Protein AF-B0E4Q6-F1 (afdb_monomer_lite)

InterPro domains:
  IPR009057 Homedomain-like superfamily [SSF46689] (66-176)
  IPR036388 Winged helix-like DNA-binding domain superfamily [G3DSA:1.10.10.10] (68-116)

Foldseek 3Di:
DDDDPDDPDDPDDDDPDDDPDDWDADPVRDTDPPDDDDPVPDDPPDPDPQDFDADPVRDTDRPPPPPDDDDLVLLVVLVVCVVVVHDLVVNCVVSVDDSVVSVVQVVCCVVPVDSDDDDDPPDDDQLDDPVLLVVLVVVCVVPVPDDLVNSQVVCCVPPVRRDDSVSNVVSCVVVVDDDDDDDPDDDD

Sequence (188 aa):
MYTLPGGHGSCGERMNTPQKGCILHDEAGRGRELWKCDERLWNDEVYTCPMYVYNNKGKPRRASNNYRYIPPEQKQLIVTMHIRGTSTTNIEQSTGISTRTIRRILKLWNDTGRVMRQPLEPGRPRVLNSLEVEYLESLIEQRPDIYVTELQNALFVTYGAEVDASTITQTLYRRGFTRKKVQDIPIQ

Radius of gyration: 27.83 Å; chains: 1; bounding box: 63×51×81 Å

Organism: Laccaria bicolor (strain S238N-H82 / ATCC MYA-4686) (NCBI:txid486041)

pLDDT: mean 72.04, std 25.62, range [21.66, 97.12]

Structure (mmCIF, N/CA/C/O backbone):
data_AF-B0E4Q6-F1
#
_entry.id   AF-B0E4Q6-F1
#
loop_
_atom_site.group_PDB
_atom_site.id
_atom_site.type_symbol
_atom_site.label_atom_id
_atom_site.label_alt_id
_atom_site.label_comp_id
_atom_site.label_asym_id
_atom_site.label_entity_id
_atom_site.label_seq_id
_atom_site.pdbx_PDB_ins_code
_atom_site.Cartn_x
_atom_site.Cartn_y
_atom_site.Cartn_z
_atom_site.occupancy
_atom_site.B_iso_or_equiv
_a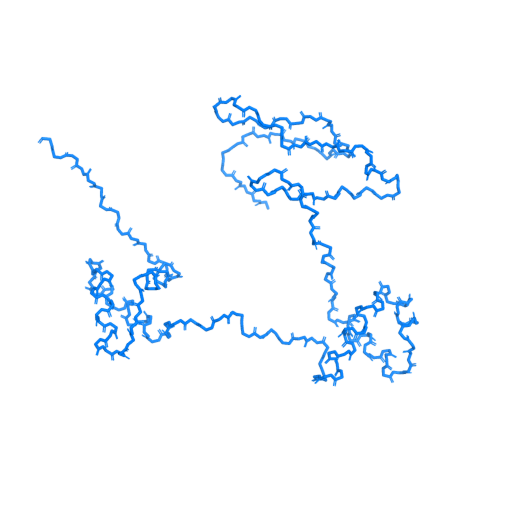tom_site.auth_seq_id
_atom_site.auth_comp_id
_atom_site.auth_asym_id
_atom_site.auth_atom_id
_atom_site.pdbx_PDB_model_num
ATOM 1 N N . MET A 1 1 ? 2.231 27.501 -0.941 1.00 27.69 1 MET A N 1
ATOM 2 C CA . MET A 1 1 ? 2.755 28.004 0.345 1.00 27.69 1 MET A CA 1
ATOM 3 C C . MET A 1 1 ? 2.203 27.101 1.428 1.00 27.69 1 MET A C 1
ATOM 5 O O . MET A 1 1 ? 0.990 27.034 1.550 1.00 27.69 1 MET A O 1
ATOM 9 N N . TYR A 1 2 ? 3.051 26.351 2.126 1.00 21.66 2 TYR A N 1
ATOM 10 C CA . 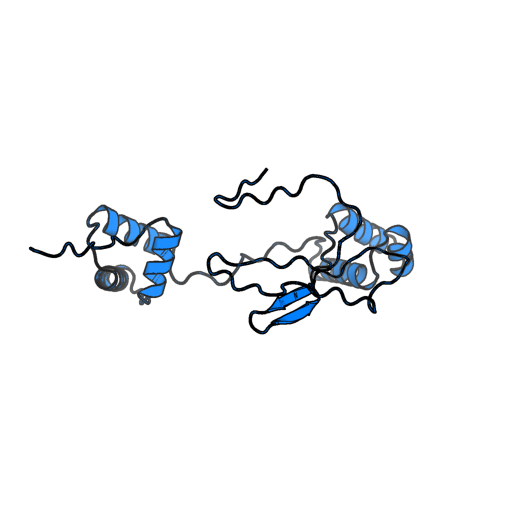TYR A 1 2 ? 2.632 25.602 3.310 1.00 21.66 2 TYR A CA 1
ATOM 11 C C . TYR A 1 2 ? 3.215 26.315 4.525 1.00 21.66 2 TYR A C 1
ATOM 13 O O . TYR A 1 2 ? 4.432 26.454 4.626 1.00 21.66 2 TYR A O 1
ATOM 21 N N . THR A 1 3 ? 2.340 26.804 5.396 1.00 26.75 3 THR A N 1
ATOM 22 C CA . THR A 1 3 ? 2.691 27.470 6.651 1.00 26.75 3 THR A CA 1
ATOM 23 C C . THR A 1 3 ? 2.637 26.419 7.756 1.00 26.75 3 THR A C 1
ATOM 25 O O . THR A 1 3 ? 1.579 25.840 7.997 1.00 26.75 3 THR A O 1
ATOM 28 N N . LEU A 1 4 ? 3.770 26.131 8.395 1.00 30.27 4 LEU A N 1
ATOM 29 C CA . LEU A 1 4 ? 3.810 25.339 9.626 1.00 30.27 4 LEU A CA 1
ATOM 30 C C . LEU A 1 4 ? 3.579 26.273 10.829 1.00 30.27 4 LEU A C 1
ATOM 32 O O . LEU A 1 4 ? 4.060 27.409 10.799 1.00 30.27 4 LEU A O 1
ATOM 36 N N . PRO A 1 5 ? 2.852 25.840 11.873 1.00 25.83 5 PRO A N 1
ATOM 37 C CA . PRO A 1 5 ? 2.613 26.659 13.052 1.00 25.83 5 PRO A CA 1
ATOM 38 C C . PRO A 1 5 ? 3.842 26.652 13.971 1.00 25.83 5 PRO A C 1
ATOM 40 O O . PRO A 1 5 ? 4.368 25.590 14.291 1.00 25.83 5 PRO A O 1
ATOM 43 N N . GLY A 1 6 ? 4.250 27.838 14.431 1.00 33.00 6 GLY A N 1
ATOM 44 C CA . GLY A 1 6 ? 5.151 28.007 15.576 1.00 33.00 6 GLY A CA 1
ATOM 45 C C . GLY A 1 6 ? 6.641 27.862 15.265 1.00 33.00 6 GLY A C 1
ATOM 46 O O . GLY A 1 6 ? 7.230 26.809 15.472 1.00 33.00 6 GLY A O 1
ATOM 47 N N . GLY A 1 7 ? 7.264 28.954 14.817 1.00 30.95 7 GLY A N 1
ATOM 48 C CA . GLY A 1 7 ? 8.719 29.068 14.715 1.00 30.95 7 GLY A CA 1
ATOM 49 C C . GLY A 1 7 ? 9.125 30.200 13.779 1.00 30.95 7 GLY A C 1
ATOM 50 O O . GLY A 1 7 ? 9.232 30.002 12.572 1.00 30.95 7 GLY A O 1
ATOM 51 N N . HIS A 1 8 ? 9.343 31.398 14.323 1.00 29.41 8 HIS A N 1
ATOM 52 C CA . HIS A 1 8 ? 9.934 32.507 13.576 1.00 29.41 8 HIS A CA 1
ATOM 53 C C . HIS A 1 8 ? 11.416 32.211 13.317 1.00 29.41 8 HIS A C 1
ATOM 55 O O . HIS A 1 8 ? 12.281 32.538 14.120 1.00 29.41 8 HIS A O 1
ATOM 61 N N . GLY A 1 9 ? 11.702 31.578 12.182 1.00 31.77 9 GLY A N 1
ATOM 62 C CA . GLY A 1 9 ? 13.021 31.562 11.563 1.00 31.77 9 GLY A CA 1
ATOM 63 C C . GLY A 1 9 ? 12.939 32.289 10.229 1.00 31.77 9 GLY A C 1
ATOM 64 O O . GLY A 1 9 ? 12.561 31.700 9.219 1.00 31.77 9 GLY A O 1
ATOM 65 N N . SER A 1 10 ? 13.247 33.583 10.215 1.00 32.59 10 SER A N 1
ATOM 66 C CA . SER A 1 10 ? 13.353 34.368 8.986 1.00 32.59 10 SER A CA 1
ATOM 67 C C . SER A 1 10 ? 14.628 33.978 8.231 1.00 32.59 10 SER A C 1
ATOM 69 O O . SER A 1 10 ? 15.683 34.565 8.450 1.00 32.59 10 SER A O 1
ATOM 71 N N . CYS A 1 11 ? 14.554 32.995 7.333 1.00 29.31 11 CYS A N 1
ATOM 72 C CA . CYS A 1 11 ? 15.547 32.864 6.263 1.00 29.31 11 CYS A CA 1
ATOM 73 C C . CYS A 1 11 ? 15.084 33.719 5.085 1.00 29.31 11 CYS A C 1
ATOM 75 O O . CYS A 1 11 ? 14.368 33.261 4.193 1.00 29.31 11 CYS A O 1
ATOM 77 N N . GLY A 1 12 ? 15.448 34.998 5.148 1.00 26.92 12 GLY A N 1
ATOM 78 C CA . GLY A 1 12 ? 15.409 35.888 4.003 1.00 26.92 12 GLY A CA 1
ATOM 79 C C . GLY A 1 12 ? 16.421 35.435 2.953 1.00 26.92 12 GLY A C 1
ATOM 80 O O . GLY A 1 12 ? 17.592 35.232 3.250 1.00 26.92 12 GLY A O 1
ATOM 81 N N . GLU A 1 13 ? 15.916 35.328 1.729 1.00 30.16 13 GLU A N 1
ATOM 82 C CA . GLU A 1 13 ? 16.641 35.397 0.463 1.00 30.16 13 GLU A CA 1
ATOM 83 C C . GLU A 1 13 ? 17.518 34.215 0.017 1.00 30.16 13 GLU A C 1
ATOM 85 O O . GLU A 1 13 ? 18.041 33.386 0.754 1.00 30.16 13 GLU A O 1
ATOM 90 N N . ARG A 1 14 ? 17.576 34.125 -1.310 1.00 37.00 14 ARG A N 1
ATOM 91 C CA . ARG A 1 14 ? 18.117 33.066 -2.155 1.00 37.00 14 ARG A CA 1
ATOM 92 C C . ARG A 1 14 ? 19.642 32.965 -1.959 1.00 37.00 14 ARG A C 1
ATOM 94 O O . ARG A 1 14 ? 20.395 33.608 -2.679 1.00 37.00 14 ARG A O 1
ATOM 101 N N . MET A 1 15 ? 20.107 32.181 -0.986 1.00 34.53 15 MET A N 1
ATOM 102 C CA . MET A 1 15 ? 21.541 31.992 -0.721 1.00 34.53 15 MET A CA 1
ATOM 103 C C . MET A 1 15 ? 22.131 30.872 -1.597 1.00 34.53 15 MET A C 1
ATOM 105 O O . MET A 1 15 ? 21.779 29.705 -1.446 1.00 34.53 15 MET A O 1
ATOM 109 N N . ASN A 1 16 ? 23.042 31.225 -2.513 1.00 38.44 16 ASN A N 1
ATOM 110 C CA . ASN A 1 16 ? 23.751 30.298 -3.415 1.00 38.44 16 ASN A CA 1
ATOM 111 C C . ASN A 1 16 ? 25.019 29.668 -2.796 1.00 38.44 16 ASN A C 1
ATOM 113 O O . ASN A 1 16 ? 25.790 29.012 -3.492 1.00 38.44 16 ASN A O 1
ATOM 117 N N . THR A 1 17 ? 25.246 29.838 -1.494 1.00 37.03 17 THR A N 1
ATOM 118 C CA . THR A 1 17 ? 26.368 29.239 -0.760 1.00 37.03 17 THR A CA 1
ATOM 119 C C . THR A 1 17 ? 25.916 28.842 0.652 1.00 37.03 17 THR A C 1
ATOM 121 O O . THR A 1 17 ? 25.371 29.680 1.371 1.00 37.03 17 THR A O 1
ATOM 124 N N . PRO A 1 18 ? 26.113 27.586 1.097 1.00 35.72 18 PRO A N 1
ATOM 125 C CA . PRO A 1 18 ? 25.831 27.207 2.478 1.00 35.72 18 PRO A CA 1
ATOM 126 C C . PRO A 1 18 ? 26.941 27.745 3.390 1.00 35.72 18 PRO A C 1
ATOM 128 O O . PRO A 1 18 ? 28.102 27.362 3.238 1.00 35.72 18 PRO A O 1
ATOM 131 N N . GLN A 1 19 ? 26.611 28.609 4.353 1.00 37.38 19 GLN A N 1
ATOM 132 C CA . GLN A 1 19 ? 27.552 28.940 5.426 1.00 37.38 19 GLN A CA 1
ATOM 133 C C . GLN A 1 19 ? 27.650 27.773 6.420 1.00 37.38 19 GLN A C 1
ATOM 135 O O . GLN A 1 19 ? 26.652 27.147 6.780 1.00 37.38 19 GLN A O 1
ATOM 140 N N . LYS A 1 20 ? 28.880 27.458 6.838 1.00 36.38 20 LYS A N 1
ATOM 141 C CA . LYS A 1 20 ? 29.195 26.420 7.829 1.00 36.38 20 LYS A CA 1
ATOM 142 C C . LYS A 1 20 ? 28.473 26.710 9.157 1.00 36.38 20 LYS A C 1
ATOM 144 O O . LYS A 1 20 ? 28.553 27.824 9.657 1.00 36.38 20 LYS A O 1
ATOM 149 N N . GLY A 1 21 ? 27.867 25.685 9.766 1.00 43.00 21 GLY A N 1
ATOM 150 C CA . GLY A 1 21 ? 27.604 25.670 11.213 1.00 43.00 21 GLY A CA 1
ATOM 151 C C . GLY A 1 21 ? 26.255 26.205 11.710 1.00 43.00 21 GLY A C 1
ATOM 152 O O . GLY A 1 21 ? 26.218 26.860 12.747 1.00 43.00 21 GLY A O 1
ATOM 153 N N . CYS A 1 22 ? 25.133 25.903 11.051 1.00 35.97 22 CYS A N 1
ATOM 154 C CA . CYS A 1 22 ? 23.819 26.151 11.656 1.00 35.97 22 CYS A CA 1
ATOM 155 C C . CYS A 1 22 ? 23.521 25.110 12.755 1.00 35.97 22 CYS A C 1
ATOM 157 O O . CYS A 1 22 ? 23.292 23.933 12.466 1.00 35.97 22 CYS A O 1
ATOM 159 N N . ILE A 1 23 ? 23.502 25.550 14.015 1.00 42.47 23 ILE A N 1
ATOM 160 C CA . ILE A 1 23 ? 23.039 24.765 15.165 1.00 42.47 23 ILE A CA 1
ATOM 161 C C . ILE A 1 23 ? 21.558 25.099 15.386 1.00 42.47 23 ILE A C 1
ATOM 163 O O . ILE A 1 23 ? 21.211 26.253 15.625 1.00 42.47 23 ILE A O 1
ATOM 167 N N . LEU A 1 24 ? 20.672 24.102 15.302 1.00 36.72 24 LEU A N 1
ATOM 168 C CA . LEU A 1 24 ? 19.285 24.245 15.759 1.00 36.72 24 LEU A CA 1
ATOM 169 C C . LEU A 1 24 ? 19.235 23.905 17.254 1.00 36.72 24 LEU A C 1
ATOM 171 O O . LEU A 1 24 ? 19.640 22.813 17.665 1.00 36.72 24 LEU A O 1
ATOM 175 N N . HIS A 1 25 ? 18.753 24.850 18.056 1.00 35.97 25 HIS A N 1
ATOM 176 C CA . HIS A 1 25 ? 18.514 24.670 19.487 1.00 35.97 25 HIS A CA 1
ATOM 177 C C . HIS A 1 25 ? 17.072 24.193 19.716 1.00 35.97 25 HIS A C 1
ATOM 179 O O . HIS A 1 25 ? 16.156 24.670 19.047 1.00 35.97 25 HIS A O 1
ATOM 185 N N . ASP A 1 26 ? 16.866 23.247 20.639 1.00 39.81 26 ASP A N 1
ATOM 186 C CA . ASP A 1 26 ? 15.528 22.953 21.171 1.00 39.81 26 ASP A CA 1
ATOM 187 C C . ASP A 1 26 ? 15.100 24.032 22.194 1.00 39.81 26 ASP A C 1
ATOM 189 O O . ASP A 1 26 ? 15.924 24.831 22.643 1.00 39.81 26 ASP A O 1
ATOM 193 N N . GLU A 1 27 ? 13.820 24.058 22.591 1.00 37.47 27 GLU A N 1
ATOM 194 C CA . GLU A 1 27 ? 13.288 25.000 23.603 1.00 37.47 27 GLU A CA 1
ATOM 195 C C . GLU A 1 27 ? 13.981 24.878 24.978 1.00 37.47 27 GLU A C 1
ATOM 197 O O . GLU A 1 27 ? 13.870 25.768 25.815 1.00 37.47 27 GLU A O 1
ATOM 202 N N . ALA A 1 28 ? 14.741 23.799 25.203 1.00 44.34 28 ALA A N 1
ATOM 203 C CA . ALA A 1 28 ? 15.532 23.554 26.407 1.00 44.34 28 ALA A CA 1
ATOM 204 C C . ALA A 1 28 ? 17.011 23.982 26.267 1.00 44.34 28 ALA A C 1
ATOM 206 O O . ALA A 1 28 ? 17.826 23.665 27.135 1.00 44.34 28 ALA A O 1
ATOM 207 N N . GLY A 1 29 ? 17.386 24.667 25.180 1.00 38.44 29 GLY A N 1
ATOM 208 C CA . GLY A 1 29 ? 18.741 25.178 24.951 1.00 38.44 29 GLY A CA 1
ATOM 209 C C . GLY A 1 29 ? 19.789 24.113 24.608 1.00 38.44 29 GLY A C 1
ATOM 210 O O . GLY A 1 29 ? 20.973 24.433 24.479 1.00 38.44 29 GLY A O 1
ATOM 211 N N . ARG A 1 30 ? 19.398 22.850 24.407 1.00 42.91 30 ARG A N 1
ATO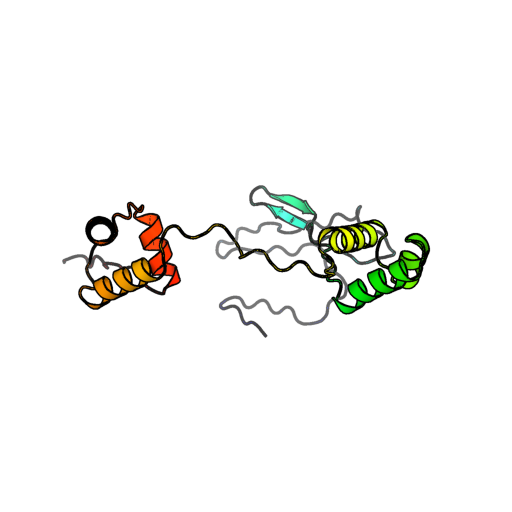M 212 C CA . ARG A 1 30 ? 20.312 21.764 24.031 1.00 42.91 30 ARG A CA 1
ATOM 213 C C . ARG A 1 30 ? 20.542 21.805 22.524 1.00 42.91 30 ARG A C 1
ATOM 215 O O . ARG A 1 30 ? 19.779 21.246 21.737 1.00 42.91 30 ARG A O 1
ATOM 222 N N . GLY A 1 31 ? 21.614 22.480 22.115 1.00 37.94 31 GLY A N 1
ATOM 223 C CA . GLY A 1 31 ? 22.067 22.480 20.726 1.00 37.94 31 GLY A CA 1
ATOM 224 C C . GLY A 1 31 ? 22.501 21.077 20.294 1.00 37.94 31 GLY A C 1
ATOM 225 O O . GLY A 1 31 ? 23.312 20.436 20.962 1.00 37.94 31 GLY A O 1
ATOM 226 N N . ARG A 1 32 ? 21.979 20.590 19.165 1.00 40.81 32 ARG A N 1
ATOM 227 C CA . ARG A 1 32 ? 22.560 19.444 18.452 1.00 40.81 32 ARG A CA 1
ATOM 228 C C . ARG A 1 32 ? 23.069 19.920 17.099 1.00 40.81 32 ARG A C 1
ATOM 230 O O . ARG A 1 32 ? 22.308 20.498 16.326 1.00 40.81 32 ARG A O 1
ATOM 237 N N . GLU A 1 33 ? 24.340 19.644 16.801 1.00 38.31 33 GLU A N 1
ATOM 238 C CA . GLU A 1 33 ? 24.861 19.731 15.433 1.00 38.31 33 GLU A CA 1
ATOM 239 C C . GLU A 1 33 ? 24.055 18.765 14.556 1.00 38.31 33 GLU A C 1
ATOM 241 O O . GLU A 1 33 ? 24.222 17.548 14.630 1.00 38.31 33 GLU A O 1
ATOM 246 N N . LEU A 1 34 ? 23.141 19.299 13.747 1.00 38.56 34 LEU A N 1
ATOM 247 C CA . LEU A 1 34 ? 22.346 18.499 12.814 1.00 38.56 34 LEU A CA 1
ATOM 248 C C . LEU A 1 34 ? 23.053 18.299 11.466 1.00 38.56 34 LEU A C 1
ATOM 250 O O . LEU A 1 34 ? 22.611 17.463 10.683 1.00 38.56 34 LEU A O 1
ATOM 254 N N . TRP A 1 35 ? 24.151 19.020 11.201 1.00 41.03 35 TRP A N 1
ATOM 255 C CA . TRP A 1 35 ? 24.860 18.993 9.920 1.00 41.03 35 TRP A CA 1
ATOM 256 C C . TRP A 1 35 ? 26.378 19.158 10.083 1.00 41.03 35 TRP A C 1
ATOM 258 O O . TRP A 1 35 ? 26.843 20.147 10.642 1.00 41.03 35 TRP A O 1
ATOM 268 N N . LYS A 1 36 ? 27.156 18.228 9.513 1.00 38.94 36 LYS A N 1
ATOM 269 C CA . LYS A 1 36 ? 28.574 18.428 9.168 1.00 38.94 36 LYS A CA 1
ATOM 270 C C . LYS A 1 36 ? 28.714 18.324 7.652 1.00 38.94 36 LYS A C 1
ATOM 272 O O . LYS A 1 36 ? 28.435 17.269 7.088 1.00 38.94 36 LYS A O 1
ATOM 277 N N . CYS A 1 37 ? 29.136 19.406 7.001 1.00 38.16 37 CYS A N 1
ATOM 278 C CA . CYS A 1 37 ? 29.568 19.364 5.606 1.00 38.16 37 CYS A CA 1
ATOM 279 C C . CYS A 1 37 ? 30.944 18.689 5.544 1.00 38.16 37 CYS A C 1
ATOM 281 O O . CYS A 1 37 ? 31.896 19.192 6.137 1.00 38.16 37 CYS A O 1
ATOM 283 N N . ASP A 1 38 ? 31.045 17.551 4.857 1.00 41.88 38 ASP A N 1
ATOM 284 C CA . ASP A 1 38 ? 32.323 16.892 4.578 1.00 41.88 38 ASP A CA 1
ATOM 285 C C . ASP A 1 38 ? 32.890 17.445 3.261 1.00 41.88 38 ASP A C 1
ATOM 287 O O . ASP A 1 38 ? 32.393 17.135 2.176 1.00 41.88 38 ASP A O 1
ATOM 291 N N . GLU A 1 39 ? 33.906 18.305 3.361 1.00 41.16 39 GLU A N 1
ATOM 292 C CA . GLU A 1 39 ? 34.556 18.973 2.220 1.00 41.16 39 GLU A CA 1
ATOM 293 C C . GLU A 1 39 ? 35.219 17.989 1.243 1.00 41.16 39 GLU A C 1
ATOM 295 O O . GLU A 1 39 ? 35.447 18.334 0.089 1.00 41.16 39 GLU A O 1
ATOM 300 N N . ARG A 1 40 ? 35.474 16.737 1.651 1.00 42.47 40 ARG A N 1
ATOM 301 C CA . ARG A 1 40 ? 36.117 15.721 0.796 1.00 42.47 40 ARG A CA 1
ATOM 302 C C . ARG A 1 40 ? 35.202 15.135 -0.285 1.00 42.47 40 ARG A C 1
ATOM 304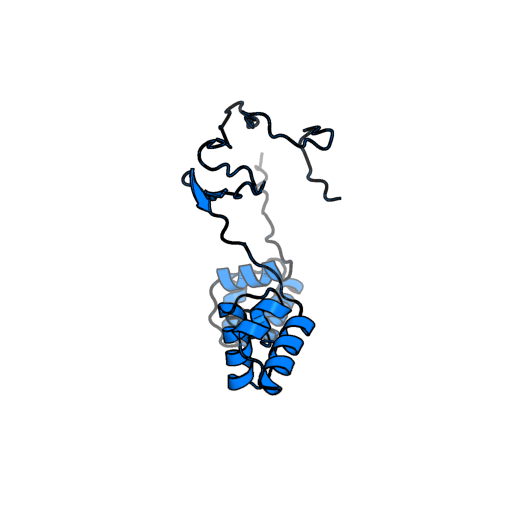 O O . ARG A 1 40 ? 35.655 14.311 -1.073 1.00 42.47 40 ARG A O 1
ATOM 311 N N . LEU A 1 41 ? 33.915 15.489 -0.287 1.00 42.31 41 LEU A N 1
ATOM 312 C CA . LEU A 1 41 ? 32.902 14.952 -1.207 1.00 42.31 41 LEU A CA 1
ATOM 313 C C . LEU A 1 41 ? 32.418 15.976 -2.246 1.00 42.31 41 LEU A C 1
ATOM 315 O O . LEU A 1 41 ? 31.469 15.696 -2.981 1.00 42.31 41 LEU A O 1
ATOM 319 N N . TRP A 1 42 ? 33.050 17.147 -2.309 1.00 37.81 42 TRP A N 1
ATOM 320 C CA . TRP A 1 42 ? 32.831 18.119 -3.376 1.00 37.81 42 TRP A CA 1
ATOM 321 C C . TRP A 1 42 ? 33.581 17.691 -4.644 1.00 37.81 42 TRP A C 1
ATOM 323 O O . TRP A 1 42 ? 34.792 17.508 -4.616 1.00 37.81 42 TRP A O 1
ATOM 333 N N . ASN A 1 43 ? 32.850 17.534 -5.750 1.00 40.44 43 ASN A N 1
ATOM 334 C CA . ASN A 1 43 ? 33.416 17.539 -7.098 1.00 40.44 43 ASN A CA 1
ATOM 335 C C . ASN A 1 43 ? 32.986 18.853 -7.758 1.00 40.44 43 ASN A C 1
ATOM 337 O O . ASN A 1 43 ? 31.786 19.127 -7.835 1.00 40.44 43 ASN A O 1
ATOM 341 N N . ASP A 1 44 ? 33.954 19.628 -8.244 1.00 40.19 44 ASP A N 1
ATOM 342 C CA . ASP A 1 44 ? 33.788 21.013 -8.716 1.00 40.19 44 ASP A CA 1
ATOM 343 C C . ASP A 1 44 ? 32.891 21.183 -9.960 1.00 40.19 44 ASP A C 1
ATOM 345 O O . ASP A 1 44 ? 32.594 22.304 -10.362 1.00 40.19 44 ASP A O 1
ATOM 349 N N . GLU A 1 45 ? 32.402 20.094 -10.562 1.00 38.41 45 GLU A N 1
ATOM 350 C CA . GLU A 1 45 ? 31.626 20.148 -11.809 1.00 38.41 45 GLU A CA 1
ATOM 351 C C . GLU A 1 45 ? 30.108 19.978 -11.630 1.00 38.41 45 GLU A C 1
ATOM 353 O O . GLU A 1 45 ? 29.348 20.285 -12.549 1.00 38.41 45 GLU A O 1
ATOM 358 N N . VAL A 1 46 ? 29.618 19.536 -10.464 1.00 33.78 46 VAL A N 1
ATOM 359 C CA . VAL A 1 46 ? 28.169 19.403 -10.220 1.00 33.78 46 VAL A CA 1
ATOM 360 C C . VAL A 1 46 ? 27.846 19.687 -8.752 1.00 33.78 46 VAL A C 1
ATOM 362 O O . VAL A 1 46 ? 28.081 18.847 -7.883 1.00 33.78 46 VAL A O 1
ATOM 365 N N . TYR A 1 47 ? 27.229 20.840 -8.468 1.00 35.31 47 TYR A N 1
ATOM 366 C CA . TYR A 1 47 ? 26.632 21.162 -7.163 1.00 35.31 47 TYR A CA 1
ATOM 367 C C . TYR A 1 47 ? 25.410 20.273 -6.875 1.00 35.31 47 TYR A C 1
ATOM 369 O O . TYR A 1 47 ? 24.265 20.718 -6.852 1.00 35.31 47 TYR A O 1
ATOM 377 N N . THR A 1 48 ? 25.641 18.988 -6.635 1.00 36.06 48 THR A N 1
ATOM 378 C CA . THR A 1 48 ? 24.661 18.094 -6.019 1.00 36.06 48 THR A CA 1
ATOM 379 C C . THR A 1 48 ? 25.173 17.730 -4.645 1.00 36.06 48 THR A C 1
ATOM 381 O O . THR A 1 48 ? 25.959 16.801 -4.495 1.00 36.06 48 THR A O 1
ATOM 384 N N . CYS A 1 49 ? 24.711 18.465 -3.632 1.00 37.94 49 CYS A N 1
ATOM 385 C CA . CYS A 1 49 ? 24.827 18.032 -2.247 1.00 37.94 49 CYS A CA 1
ATOM 386 C C . CYS A 1 49 ? 24.064 16.700 -2.126 1.00 37.94 49 CYS A C 1
ATOM 388 O O . CYS A 1 49 ? 22.842 16.693 -2.326 1.00 37.94 49 CYS A O 1
ATOM 390 N N . PRO A 1 50 ? 24.727 15.556 -1.870 1.00 43.66 50 PRO A N 1
ATOM 391 C CA . PRO A 1 50 ? 24.016 14.311 -1.652 1.00 43.66 50 PRO A CA 1
ATOM 392 C C . PRO A 1 50 ? 23.203 14.506 -0.374 1.00 43.66 50 PRO A C 1
ATOM 394 O O . PRO A 1 50 ? 23.766 14.574 0.713 1.00 43.66 50 PRO A O 1
ATOM 397 N N . MET A 1 51 ? 21.882 14.646 -0.490 1.00 40.84 51 MET A N 1
ATOM 398 C CA . MET A 1 51 ? 21.008 14.683 0.681 1.00 40.84 51 MET A CA 1
ATOM 399 C C . MET A 1 51 ? 21.217 13.376 1.452 1.00 40.84 51 MET A C 1
ATOM 401 O O . MET A 1 51 ? 20.818 12.301 1.002 1.00 40.84 51 MET A O 1
ATOM 405 N N . TYR A 1 52 ? 21.899 13.433 2.592 1.00 45.69 52 TYR A N 1
ATOM 406 C CA . TYR A 1 52 ? 21.985 12.307 3.508 1.00 45.69 52 TYR A CA 1
ATOM 407 C C . TYR A 1 52 ? 20.769 12.354 4.428 1.00 45.69 52 TYR A C 1
ATOM 409 O O . TYR A 1 52 ? 20.491 13.370 5.058 1.00 45.69 52 TYR A O 1
ATOM 417 N N . VAL A 1 53 ? 20.039 11.243 4.519 1.00 44.09 53 VAL A N 1
ATOM 418 C CA . VAL A 1 53 ? 19.009 11.069 5.548 1.00 44.09 53 VAL A CA 1
ATOM 419 C C . VAL A 1 53 ? 19.676 10.350 6.714 1.00 44.09 53 VAL A C 1
ATOM 421 O O . VAL A 1 53 ? 20.127 9.210 6.575 1.00 44.09 53 VAL A O 1
ATOM 424 N N . TYR A 1 54 ? 19.783 11.017 7.860 1.00 43.44 54 TYR A N 1
ATOM 425 C CA . TYR A 1 54 ? 20.315 10.413 9.079 1.00 43.44 54 TYR A CA 1
ATOM 426 C C . TYR A 1 54 ? 19.230 9.556 9.730 1.00 43.44 54 TYR A C 1
ATOM 428 O O . TYR A 1 54 ? 18.087 9.979 9.876 1.00 43.44 54 TYR A O 1
ATOM 436 N N . ASN A 1 55 ? 19.565 8.321 10.100 1.00 48.16 55 ASN A N 1
ATOM 437 C CA . ASN A 1 55 ? 18.645 7.492 10.881 1.00 48.16 55 ASN A CA 1
ATOM 438 C C . ASN A 1 55 ? 18.622 7.937 12.359 1.00 48.16 55 ASN A C 1
ATOM 440 O O . ASN A 1 55 ? 19.507 8.662 12.803 1.00 48.16 55 ASN A O 1
ATOM 444 N N . ASN A 1 56 ? 17.681 7.420 13.160 1.00 45.38 56 ASN A N 1
ATOM 445 C CA . ASN A 1 56 ? 17.593 7.691 14.611 1.00 45.38 56 ASN A CA 1
ATOM 446 C C . ASN A 1 56 ? 18.847 7.269 15.415 1.00 45.38 56 ASN A C 1
ATOM 448 O O . ASN A 1 56 ? 18.912 7.490 16.618 1.00 45.38 56 ASN A O 1
ATOM 452 N N . LYS A 1 57 ? 19.838 6.645 14.761 1.00 48.19 57 LYS A N 1
ATOM 453 C CA . LYS A 1 57 ? 21.149 6.268 15.311 1.00 48.19 57 LYS A CA 1
ATOM 454 C C . LYS A 1 57 ? 22.293 7.153 14.776 1.00 48.19 57 LYS A C 1
ATOM 456 O O . LYS A 1 57 ? 23.452 6.777 14.923 1.00 48.19 57 LYS A O 1
ATOM 461 N N . GLY A 1 58 ? 21.992 8.267 14.102 1.00 43.16 58 GLY A N 1
ATOM 462 C CA . GLY A 1 58 ? 22.974 9.236 13.599 1.00 43.16 58 GLY A CA 1
ATOM 463 C C . GLY A 1 58 ? 23.844 8.757 12.431 1.00 43.16 58 GLY A C 1
ATOM 464 O O . GLY A 1 58 ? 24.816 9.422 12.087 1.00 43.16 58 GLY A O 1
ATOM 465 N N . LYS A 1 59 ? 23.537 7.616 11.797 1.00 43.91 59 LYS A N 1
ATOM 466 C CA . LYS A 1 59 ? 24.314 7.124 10.648 1.00 43.91 59 LYS A CA 1
ATOM 467 C C . LYS A 1 59 ? 23.801 7.754 9.347 1.00 43.91 59 LYS A C 1
ATOM 469 O O . LYS A 1 59 ? 22.600 7.626 9.074 1.00 43.91 59 LYS A O 1
ATOM 474 N N . PRO A 1 60 ? 24.675 8.361 8.522 1.00 42.19 60 PRO A N 1
ATOM 475 C CA . PRO A 1 60 ? 24.280 8.912 7.234 1.00 42.19 60 PRO A CA 1
ATOM 476 C C . PRO A 1 60 ? 23.875 7.775 6.292 1.00 42.19 60 PRO A C 1
ATOM 478 O O . PRO A 1 60 ? 24.661 6.868 6.008 1.00 42.19 60 PRO A O 1
ATOM 481 N N . ARG A 1 61 ? 22.641 7.806 5.789 1.00 45.19 61 ARG A N 1
ATOM 482 C CA . ARG A 1 61 ? 22.239 7.002 4.631 1.00 45.19 61 ARG A CA 1
ATOM 483 C C . ARG A 1 61 ? 22.235 7.906 3.409 1.00 45.19 61 ARG A C 1
ATOM 485 O O . ARG A 1 61 ? 21.634 8.976 3.451 1.00 45.19 61 ARG A O 1
ATOM 492 N N . ARG A 1 62 ? 22.876 7.475 2.317 1.00 44.31 62 ARG A N 1
ATOM 493 C CA . ARG A 1 62 ? 22.683 8.118 1.006 1.00 44.31 62 ARG A CA 1
ATOM 494 C C . ARG A 1 62 ? 21.178 8.133 0.725 1.00 44.31 62 ARG A C 1
ATOM 496 O O . ARG A 1 62 ? 20.571 7.060 0.777 1.00 44.31 62 ARG A O 1
ATOM 503 N N . ALA A 1 63 ? 20.572 9.292 0.453 1.00 48.06 63 ALA A N 1
ATOM 504 C CA . ALA A 1 63 ? 19.208 9.305 -0.066 1.00 48.06 63 ALA A CA 1
ATOM 505 C C . ALA A 1 63 ? 19.193 8.471 -1.351 1.00 48.06 63 ALA A C 1
ATOM 507 O O . ALA A 1 63 ? 19.833 8.811 -2.343 1.00 48.06 63 ALA A O 1
ATOM 508 N N . SER A 1 64 ? 18.494 7.338 -1.332 1.00 50.41 64 SER A N 1
ATOM 509 C CA . SER A 1 64 ? 18.455 6.405 -2.463 1.00 50.41 64 SER A CA 1
ATOM 510 C C . SER A 1 64 ? 17.566 6.887 -3.610 1.00 50.41 64 SER A C 1
ATOM 512 O O . SER A 1 64 ? 17.288 6.120 -4.528 1.00 50.41 64 SER A O 1
ATOM 514 N N . ASN A 1 65 ? 17.067 8.120 -3.559 1.00 49.66 65 ASN A N 1
ATOM 515 C CA . ASN A 1 65 ? 16.001 8.576 -4.439 1.00 49.66 65 ASN A CA 1
ATOM 516 C C . ASN A 1 65 ? 16.537 9.458 -5.568 1.00 49.66 65 ASN A C 1
ATOM 518 O O . ASN A 1 65 ? 16.111 10.591 -5.733 1.00 49.66 65 ASN A O 1
ATOM 522 N N . ASN A 1 66 ? 17.389 8.876 -6.418 1.00 61.94 66 ASN A N 1
ATOM 523 C CA . ASN A 1 66 ? 17.555 9.328 -7.807 1.00 61.94 66 ASN A CA 1
ATOM 524 C C . ASN A 1 66 ? 16.441 8.730 -8.690 1.00 61.94 66 ASN A C 1
ATOM 526 O O . ASN A 1 66 ? 16.689 8.133 -9.739 1.00 61.94 66 ASN A O 1
ATOM 530 N N . TYR A 1 67 ? 15.189 8.824 -8.233 1.00 63.50 67 TYR A N 1
ATOM 531 C CA . TYR A 1 67 ? 14.046 8.395 -9.029 1.00 63.50 67 TYR A CA 1
ATOM 532 C C . TYR A 1 67 ? 13.767 9.458 -10.092 1.00 63.50 67 TYR A C 1
ATOM 534 O O . TYR A 1 67 ? 13.146 10.482 -9.818 1.00 63.50 67 TYR A O 1
ATOM 542 N N . ARG A 1 68 ? 14.235 9.217 -11.319 1.00 74.75 68 ARG A N 1
ATOM 543 C CA . ARG A 1 68 ? 13.853 10.024 -12.478 1.00 74.75 68 ARG A CA 1
ATOM 544 C C . ARG A 1 68 ? 12.562 9.459 -13.059 1.00 74.75 68 ARG A C 1
ATOM 546 O O . ARG A 1 68 ? 12.554 8.345 -13.584 1.00 74.75 68 ARG A O 1
ATOM 553 N N . TYR A 1 69 ? 11.473 10.217 -12.956 1.00 83.81 69 TYR A N 1
ATOM 554 C CA . TYR A 1 69 ? 10.223 9.862 -13.619 1.00 83.81 69 TYR A CA 1
ATOM 555 C C . TYR A 1 69 ? 10.427 9.895 -15.136 1.00 83.81 69 TYR A C 1
ATOM 557 O O . TYR A 1 69 ? 10.828 10.918 -15.690 1.00 83.81 69 TYR A O 1
ATOM 565 N N . ILE A 1 70 ? 10.174 8.762 -15.793 1.00 87.44 70 ILE A N 1
ATOM 566 C CA . ILE A 1 70 ? 10.175 8.668 -17.253 1.00 87.44 70 ILE A CA 1
ATOM 567 C C . ILE A 1 70 ? 8.715 8.743 -17.704 1.00 87.44 70 ILE A C 1
ATOM 569 O O . ILE A 1 70 ? 7.943 7.839 -17.344 1.00 87.44 70 ILE A O 1
ATOM 573 N N . PRO A 1 71 ? 8.333 9.783 -18.461 1.00 89.44 71 PRO A N 1
ATOM 574 C CA . PRO A 1 71 ? 6.975 9.945 -18.944 1.00 89.44 71 PRO A CA 1
ATOM 575 C C . PRO A 1 71 ? 6.582 8.793 -19.888 1.00 89.44 71 PRO A C 1
ATOM 577 O O . PRO A 1 71 ? 7.446 8.162 -20.512 1.00 89.44 71 PRO A O 1
ATOM 580 N N . PRO A 1 72 ? 5.288 8.443 -19.954 1.00 90.00 72 PRO A N 1
ATOM 581 C CA . PRO A 1 72 ? 4.817 7.281 -20.701 1.00 90.00 72 PRO A CA 1
ATOM 582 C C . PRO A 1 72 ? 5.105 7.386 -22.204 1.00 90.00 72 PRO A C 1
ATOM 584 O O . PRO A 1 72 ? 5.429 6.361 -22.808 1.00 90.00 72 PRO A O 1
ATOM 587 N N . GLU A 1 73 ? 5.082 8.588 -22.791 1.00 92.81 73 GLU A N 1
ATOM 588 C CA . GLU A 1 73 ? 5.362 8.782 -24.220 1.00 92.81 73 GLU A CA 1
ATOM 589 C C . GLU A 1 73 ? 6.805 8.385 -24.557 1.00 92.81 73 GLU A C 1
ATOM 591 O O . GLU A 1 73 ? 7.058 7.713 -25.555 1.00 92.81 73 GLU A O 1
ATOM 596 N N . GLN A 1 74 ? 7.765 8.702 -23.679 1.00 93.56 74 GLN A N 1
ATOM 597 C CA . GLN A 1 74 ? 9.162 8.297 -23.869 1.00 93.56 74 GLN A CA 1
ATOM 598 C C . GLN A 1 74 ? 9.338 6.777 -23.820 1.00 93.56 74 GLN A C 1
ATOM 600 O O . GLN A 1 74 ? 10.135 6.213 -24.571 1.00 93.56 74 GLN A O 1
ATOM 605 N N . LYS A 1 75 ? 8.575 6.082 -22.971 1.00 94.31 75 LYS A N 1
ATOM 606 C CA . LYS A 1 75 ? 8.612 4.615 -22.924 1.00 94.31 75 LYS A CA 1
ATOM 607 C C . LYS A 1 75 ? 8.015 4.000 -24.194 1.00 94.31 75 LYS A C 1
ATOM 609 O O . LYS A 1 75 ? 8.535 2.999 -24.680 1.00 94.31 75 LYS A O 1
ATOM 614 N N . GLN A 1 76 ? 6.958 4.598 -24.748 1.00 95.94 76 GLN A N 1
ATOM 615 C CA . GLN A 1 76 ? 6.365 4.170 -26.022 1.00 95.94 76 GLN A CA 1
ATOM 616 C C . GLN A 1 76 ? 7.308 4.425 -27.201 1.00 95.94 76 GLN A C 1
ATOM 618 O O . GLN A 1 76 ? 7.410 3.586 -28.098 1.00 95.94 76 GLN A O 1
ATOM 623 N N . LEU A 1 77 ? 8.039 5.542 -27.179 1.00 95.88 77 LEU A N 1
ATOM 624 C CA . LEU A 1 77 ? 9.059 5.849 -28.175 1.00 95.88 77 LEU A CA 1
ATOM 625 C C . LEU A 1 77 ? 10.161 4.781 -28.191 1.00 95.88 77 LEU A C 1
ATOM 627 O O . LEU A 1 77 ? 10.499 4.285 -29.262 1.00 95.88 77 LEU A O 1
ATOM 631 N N . ILE A 1 78 ? 10.653 4.363 -27.016 1.00 95.88 78 ILE A N 1
ATOM 632 C CA . ILE A 1 78 ? 11.633 3.267 -26.888 1.00 95.88 78 ILE A CA 1
ATOM 633 C C . ILE A 1 78 ? 11.120 1.987 -27.555 1.00 95.88 78 ILE A C 1
ATOM 635 O O . ILE A 1 78 ? 11.844 1.358 -28.326 1.00 95.88 78 ILE A O 1
ATOM 639 N N . VAL A 1 79 ? 9.873 1.601 -27.272 1.00 96.31 79 VAL A N 1
ATOM 640 C CA . VAL A 1 79 ? 9.267 0.388 -27.841 1.00 96.31 79 VAL A CA 1
ATOM 641 C C . VAL A 1 79 ? 9.111 0.518 -29.357 1.00 96.31 79 VAL A C 1
ATOM 643 O O . VAL A 1 79 ? 9.497 -0.390 -30.086 1.00 96.31 79 VAL A O 1
ATOM 646 N N . THR A 1 80 ? 8.645 1.668 -29.847 1.00 97.12 80 THR A N 1
ATOM 647 C CA . THR A 1 80 ? 8.523 1.950 -31.286 1.00 97.12 80 THR A CA 1
ATOM 648 C C . THR A 1 80 ? 9.875 1.865 -31.999 1.00 97.12 80 THR A C 1
ATOM 650 O O . THR A 1 80 ? 9.974 1.249 -33.058 1.00 97.12 80 THR A O 1
ATOM 653 N N . MET A 1 81 ? 10.932 2.448 -31.424 1.00 96.56 81 MET A N 1
ATOM 654 C CA . MET A 1 81 ? 12.289 2.360 -31.974 1.00 96.56 81 MET A CA 1
ATOM 655 C C . MET A 1 81 ? 12.795 0.915 -32.001 1.00 96.56 81 MET A C 1
ATOM 657 O O . MET A 1 81 ? 13.410 0.501 -32.979 1.00 96.56 81 MET A O 1
ATOM 661 N N . HIS A 1 82 ? 12.511 0.134 -30.959 1.00 96.25 82 HIS A N 1
ATOM 662 C CA . HIS A 1 82 ? 12.908 -1.269 -30.903 1.00 96.25 82 HIS A CA 1
ATOM 663 C C . HIS A 1 82 ? 12.189 -2.127 -31.952 1.00 96.25 82 HIS A C 1
ATOM 665 O O . HIS A 1 82 ? 12.836 -2.918 -32.631 1.00 96.25 82 HIS A O 1
ATOM 671 N N . ILE A 1 83 ? 10.880 -1.924 -32.144 1.00 95.50 83 ILE A N 1
ATOM 672 C CA . ILE A 1 83 ? 10.088 -2.615 -33.178 1.00 95.50 83 ILE A CA 1
ATOM 673 C C . ILE A 1 83 ? 10.631 -2.313 -34.582 1.00 95.50 83 ILE A C 1
ATOM 675 O O . ILE A 1 83 ? 10.642 -3.186 -35.443 1.00 95.50 83 ILE A O 1
ATOM 679 N N . ARG A 1 84 ? 11.144 -1.096 -34.805 1.00 95.50 84 ARG A N 1
ATOM 680 C CA . ARG A 1 84 ? 11.802 -0.693 -36.061 1.00 95.50 84 ARG A CA 1
ATOM 681 C C . ARG A 1 84 ? 13.205 -1.292 -36.255 1.00 95.50 84 ARG A C 1
ATOM 683 O O . ARG A 1 84 ? 13.858 -0.969 -37.240 1.00 95.50 84 ARG A O 1
ATOM 690 N N . GLY A 1 85 ? 13.677 -2.141 -35.340 1.00 95.19 85 GLY A N 1
ATOM 691 C CA . GLY A 1 85 ? 14.973 -2.817 -35.436 1.00 95.19 85 GLY A CA 1
ATOM 692 C C . GLY A 1 85 ? 16.158 -2.010 -34.899 1.00 95.19 85 GLY A C 1
ATOM 693 O O . GLY A 1 85 ? 17.306 -2.411 -35.088 1.00 95.19 85 GLY A O 1
ATOM 694 N N . THR A 1 86 ? 15.924 -0.886 -34.216 1.00 95.38 86 THR A N 1
ATOM 695 C CA . THR A 1 86 ? 17.011 -0.079 -33.648 1.00 95.38 86 THR A CA 1
ATOM 696 C C . THR A 1 86 ? 17.672 -0.806 -32.470 1.00 95.38 86 THR A C 1
ATOM 698 O O . THR A 1 86 ? 16.999 -1.318 -31.569 1.00 95.38 86 THR A O 1
ATOM 701 N N . SER A 1 87 ? 19.009 -0.826 -32.447 1.00 94.31 87 SER A N 1
ATOM 702 C CA . SER A 1 87 ? 19.785 -1.414 -31.349 1.00 94.31 87 SER A CA 1
ATOM 703 C C . SER A 1 87 ? 19.596 -0.635 -30.041 1.00 94.31 87 SER A C 1
ATOM 705 O O . SER A 1 87 ? 19.380 0.578 -30.042 1.00 94.31 87 SER A O 1
ATOM 707 N N . THR A 1 88 ? 19.727 -1.305 -28.892 1.00 93.44 88 THR A N 1
ATOM 708 C CA . THR A 1 88 ? 19.548 -0.651 -27.581 1.00 93.44 88 THR A CA 1
ATOM 709 C C . THR A 1 88 ? 20.535 0.491 -27.342 1.00 93.44 88 THR A C 1
ATOM 711 O O . THR A 1 88 ? 20.176 1.462 -26.687 1.00 93.44 88 THR A O 1
ATOM 714 N N . THR A 1 89 ? 21.745 0.399 -27.902 1.00 92.62 89 THR A N 1
ATOM 715 C CA . THR A 1 89 ? 22.775 1.446 -27.817 1.00 92.62 89 THR A CA 1
ATOM 716 C C . THR A 1 89 ? 22.347 2.712 -28.559 1.00 92.62 89 THR A C 1
ATOM 718 O O . THR A 1 89 ? 22.467 3.812 -28.028 1.00 92.62 89 THR A O 1
ATOM 721 N N . ASN A 1 90 ? 21.768 2.565 -29.754 1.00 92.50 90 ASN A N 1
ATOM 722 C CA . ASN A 1 90 ? 21.272 3.701 -30.534 1.00 92.50 90 ASN A CA 1
ATOM 723 C C . ASN A 1 90 ? 20.019 4.321 -29.887 1.00 92.50 90 ASN A C 1
ATOM 725 O O . ASN A 1 90 ? 19.822 5.536 -29.927 1.00 92.50 90 ASN A O 1
ATOM 729 N N . ILE A 1 91 ? 19.182 3.503 -29.237 1.00 94.12 91 ILE A N 1
ATOM 730 C CA . ILE A 1 91 ? 18.044 3.992 -28.443 1.00 94.12 91 ILE A CA 1
ATOM 731 C C . ILE A 1 91 ? 18.537 4.797 -27.230 1.00 94.12 91 ILE A C 1
ATOM 733 O O . ILE A 1 91 ? 17.995 5.859 -26.938 1.00 94.12 91 ILE A O 1
ATOM 737 N N . GLU A 1 92 ? 19.577 4.336 -26.533 1.00 92.69 92 GLU A N 1
ATOM 738 C CA . GLU A 1 92 ? 20.176 5.064 -25.406 1.00 92.69 92 GLU A CA 1
ATOM 739 C C . GLU A 1 92 ? 20.743 6.417 -25.842 1.00 92.69 92 GLU A C 1
ATOM 741 O O . GLU A 1 92 ? 20.433 7.431 -25.220 1.00 92.69 92 GLU A O 1
ATOM 746 N N . GLN A 1 93 ? 21.494 6.456 -26.945 1.00 91.62 93 GLN A N 1
ATOM 747 C CA . GLN A 1 93 ? 22.056 7.700 -27.482 1.00 91.62 93 GLN A CA 1
ATOM 748 C C . GLN A 1 93 ? 20.977 8.706 -27.904 1.00 91.62 93 GLN A C 1
ATOM 750 O O . GLN A 1 93 ? 21.122 9.899 -27.659 1.00 91.62 93 GLN A O 1
ATOM 755 N N . SER A 1 94 ? 19.880 8.237 -28.506 1.00 91.44 94 SER A N 1
ATOM 756 C CA . SER A 1 94 ? 18.795 9.111 -28.978 1.00 91.44 94 SER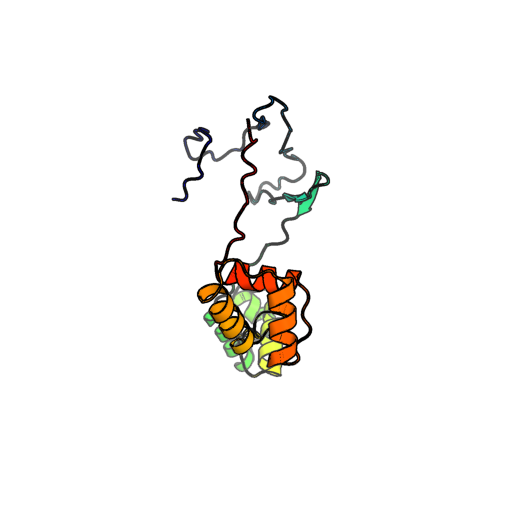 A CA 1
ATOM 757 C C . SER A 1 94 ? 17.848 9.580 -27.870 1.00 91.44 94 SER A C 1
ATOM 759 O O . SER A 1 94 ? 17.312 10.682 -27.952 1.00 91.44 94 SER A O 1
ATOM 761 N N . THR A 1 95 ? 17.624 8.769 -26.831 1.00 89.00 95 THR A N 1
ATOM 762 C CA . THR A 1 95 ? 16.658 9.078 -25.757 1.00 89.00 95 THR A CA 1
ATOM 763 C C . THR A 1 95 ? 17.303 9.580 -24.463 1.00 89.00 95 THR A C 1
ATOM 765 O O . THR A 1 95 ? 16.609 10.136 -23.612 1.00 89.00 95 THR A O 1
ATOM 768 N N . GLY A 1 96 ? 18.610 9.368 -24.275 1.00 89.25 96 GLY A N 1
ATOM 769 C CA . GLY A 1 96 ? 19.322 9.657 -23.025 1.00 89.25 96 GLY A CA 1
ATOM 770 C C . GLY A 1 96 ? 18.909 8.756 -21.853 1.00 89.25 96 GLY A C 1
ATOM 771 O O . GLY A 1 96 ? 19.206 9.061 -20.694 1.00 89.25 96 GLY A O 1
ATOM 772 N N . ILE A 1 97 ? 18.183 7.666 -22.124 1.00 89.62 97 ILE A N 1
ATOM 773 C CA . ILE A 1 97 ? 17.716 6.709 -21.120 1.00 89.62 97 ILE A CA 1
ATOM 774 C C . ILE A 1 97 ? 18.696 5.544 -21.065 1.00 89.62 97 ILE A C 1
ATOM 776 O O . ILE A 1 97 ? 19.025 4.949 -22.085 1.00 89.62 97 ILE A O 1
ATOM 780 N N . SER A 1 98 ? 19.117 5.176 -19.853 1.00 90.38 98 SER A N 1
ATOM 781 C CA . SER A 1 98 ? 20.130 4.138 -19.682 1.00 90.38 98 SER A CA 1
ATOM 782 C C . SER A 1 98 ? 19.718 2.798 -20.294 1.00 90.38 98 SER A C 1
ATOM 784 O O . SER A 1 98 ? 18.570 2.357 -20.140 1.00 90.38 98 SER A O 1
ATOM 786 N N . THR A 1 99 ? 20.678 2.077 -20.879 1.00 91.06 99 THR A N 1
ATOM 787 C CA . THR A 1 99 ? 20.450 0.739 -21.461 1.00 91.06 99 THR A CA 1
ATOM 788 C C . THR A 1 99 ? 19.758 -0.218 -20.477 1.00 91.06 99 THR A C 1
ATOM 790 O O . THR A 1 99 ? 18.888 -1.006 -20.858 1.00 91.06 99 THR A O 1
ATOM 793 N N . ARG A 1 100 ? 20.071 -0.135 -19.173 1.00 92.00 100 ARG A N 1
ATOM 794 C CA . ARG A 1 100 ? 19.408 -0.939 -18.126 1.00 92.00 100 ARG A CA 1
ATOM 795 C C . ARG A 1 100 ? 17.901 -0.677 -18.060 1.00 92.00 100 ARG A C 1
ATOM 797 O O . ARG A 1 100 ? 17.128 -1.609 -17.842 1.00 92.00 100 ARG A O 1
ATOM 804 N N . THR A 1 101 ? 17.490 0.576 -18.216 1.00 91.56 101 THR A N 1
ATOM 805 C CA . THR A 1 101 ? 16.084 0.985 -18.159 1.00 91.56 101 THR A CA 1
ATOM 806 C C . THR A 1 101 ? 15.356 0.608 -19.441 1.00 91.56 101 THR A C 1
ATOM 808 O O . THR A 1 101 ? 14.271 0.038 -19.360 1.00 91.56 101 THR A O 1
ATOM 811 N N . ILE A 1 102 ? 15.997 0.803 -20.598 1.00 94.69 102 ILE A N 1
ATOM 812 C CA . ILE A 1 102 ? 15.500 0.337 -21.900 1.00 94.69 102 ILE A CA 1
ATOM 813 C C . ILE A 1 102 ? 15.205 -1.164 -21.843 1.00 94.69 102 ILE A C 1
ATOM 815 O O . ILE A 1 102 ? 14.075 -1.577 -22.085 1.00 94.69 102 ILE A O 1
ATOM 819 N N . ARG A 1 103 ? 16.166 -1.988 -21.405 1.00 95.31 103 ARG A N 1
ATOM 820 C CA . ARG A 1 103 ? 15.973 -3.445 -21.277 1.00 95.31 103 ARG A CA 1
ATOM 821 C C . ARG A 1 103 ? 14.816 -3.818 -20.349 1.00 95.31 103 ARG A C 1
ATOM 823 O O . ARG A 1 103 ? 14.099 -4.771 -20.628 1.00 95.31 103 ARG A O 1
ATOM 830 N N . ARG A 1 104 ? 14.608 -3.080 -19.251 1.00 93.94 104 ARG A N 1
ATOM 831 C CA . ARG A 1 104 ? 13.471 -3.306 -18.338 1.00 93.94 104 ARG A CA 1
ATOM 832 C C . ARG A 1 104 ? 12.128 -2.985 -18.994 1.00 93.94 104 ARG A C 1
ATOM 834 O O . ARG A 1 104 ? 11.175 -3.724 -18.768 1.00 93.94 104 ARG A O 1
ATOM 841 N N . ILE A 1 105 ? 12.060 -1.910 -19.780 1.00 94.69 105 ILE A N 1
ATOM 842 C CA . ILE A 1 105 ? 10.858 -1.521 -20.532 1.00 94.69 105 ILE A CA 1
ATOM 843 C C . ILE A 1 105 ? 10.560 -2.561 -21.616 1.00 94.69 105 ILE A C 1
ATOM 845 O O . ILE A 1 105 ? 9.434 -3.036 -21.698 1.00 94.69 105 ILE A O 1
ATOM 849 N N . LEU A 1 106 ? 11.570 -2.971 -22.388 1.00 95.88 106 LEU A N 1
ATOM 850 C CA . LEU A 1 106 ? 11.415 -3.988 -23.431 1.00 95.88 106 LEU A CA 1
ATOM 851 C C . LEU A 1 106 ? 11.026 -5.350 -22.855 1.00 95.88 106 LEU A C 1
ATOM 853 O O . LEU A 1 106 ? 10.159 -6.014 -23.406 1.00 95.88 106 LEU A O 1
ATOM 857 N N . LYS A 1 107 ? 11.597 -5.744 -21.710 1.00 96.12 107 LYS A N 1
ATOM 858 C CA . LYS A 1 107 ? 11.176 -6.963 -21.011 1.00 96.12 107 LYS A CA 1
ATOM 859 C C . LYS A 1 107 ? 9.695 -6.906 -20.630 1.00 96.12 107 LYS A C 1
ATOM 861 O O . LYS A 1 107 ? 8.963 -7.835 -20.927 1.00 96.12 107 LYS A O 1
ATOM 866 N N . LEU A 1 108 ? 9.243 -5.802 -20.030 1.00 94.56 108 LEU A N 1
ATOM 867 C CA . LEU A 1 108 ? 7.828 -5.621 -19.692 1.00 94.56 108 LEU A CA 1
ATOM 868 C C . LEU A 1 108 ? 6.924 -5.685 -20.935 1.00 94.56 108 LEU A C 1
ATOM 870 O O . LEU A 1 108 ? 5.860 -6.296 -20.889 1.00 94.56 108 LEU A O 1
ATOM 874 N N . TRP A 1 109 ? 7.356 -5.067 -22.035 1.00 95.50 109 TRP A N 1
ATOM 875 C CA . TRP A 1 109 ? 6.644 -5.122 -23.307 1.00 95.50 109 TRP A CA 1
ATOM 876 C C . TRP A 1 109 ? 6.550 -6.551 -23.850 1.00 95.50 109 TRP A C 1
ATOM 878 O O . TRP A 1 109 ? 5.469 -6.969 -24.242 1.00 95.50 109 TRP A O 1
ATOM 888 N N . ASN A 1 110 ? 7.638 -7.318 -23.813 1.00 94.94 110 ASN A N 1
ATOM 889 C CA . ASN A 1 110 ? 7.643 -8.707 -24.271 1.00 94.94 110 ASN A CA 1
ATOM 890 C C . ASN A 1 110 ? 6.781 -9.614 -23.378 1.00 94.94 110 ASN A C 1
ATOM 892 O O . ASN A 1 110 ? 6.105 -10.498 -23.889 1.00 94.94 110 ASN A O 1
ATOM 896 N N . ASP A 1 111 ? 6.777 -9.373 -22.064 1.00 94.19 111 ASP A N 1
ATOM 897 C CA . ASP A 1 111 ? 6.034 -10.189 -21.099 1.00 94.19 111 ASP A CA 1
ATOM 898 C C . ASP A 1 111 ? 4.520 -9.886 -21.114 1.00 94.19 111 ASP A C 1
ATOM 900 O O . ASP A 1 111 ? 3.706 -10.769 -20.865 1.00 94.19 111 ASP A O 1
ATOM 904 N N . THR A 1 112 ? 4.114 -8.626 -21.329 1.00 92.81 112 THR A N 1
ATOM 905 C CA . THR A 1 112 ? 2.718 -8.170 -21.117 1.00 92.81 112 THR A CA 1
ATOM 906 C C . THR A 1 112 ? 2.083 -7.499 -22.342 1.00 92.81 112 THR A C 1
ATOM 908 O O . THR A 1 112 ? 0.878 -7.259 -22.353 1.00 92.81 112 THR A O 1
ATOM 911 N N . GLY A 1 113 ? 2.862 -7.124 -23.359 1.00 92.62 113 GLY A N 1
ATOM 912 C CA . GLY A 1 113 ? 2.391 -6.309 -24.488 1.00 92.62 113 GLY A CA 1
ATOM 913 C C . GLY A 1 113 ? 2.013 -4.878 -24.092 1.00 92.62 113 GLY A C 1
ATOM 914 O O . GLY A 1 113 ? 1.258 -4.207 -24.792 1.00 92.62 113 GLY A O 1
ATOM 915 N N . ARG A 1 114 ? 2.476 -4.403 -22.927 1.00 90.38 114 ARG A N 1
ATOM 916 C CA . ARG A 1 114 ? 2.149 -3.078 -22.384 1.00 90.38 114 ARG A CA 1
ATOM 917 C C . ARG A 1 114 ? 3.407 -2.349 -21.945 1.00 90.38 114 ARG A C 1
ATOM 919 O O . ARG A 1 114 ? 4.328 -2.930 -21.386 1.00 90.38 114 ARG A O 1
ATOM 926 N N . VAL A 1 115 ? 3.420 -1.041 -22.176 1.00 89.56 115 VAL A N 1
ATOM 927 C CA . VAL A 1 115 ? 4.556 -0.163 -21.850 1.00 89.56 115 VAL A CA 1
ATOM 928 C C . VAL A 1 115 ? 4.540 0.276 -20.380 1.00 89.56 115 VAL A C 1
ATOM 930 O O . VAL A 1 115 ? 5.575 0.573 -19.780 1.00 89.56 115 VAL A O 1
ATOM 933 N N . MET A 1 116 ? 3.350 0.302 -19.783 1.00 86.62 116 MET A N 1
ATOM 934 C CA . MET A 1 116 ? 3.128 0.681 -18.395 1.00 86.62 116 MET A CA 1
ATOM 935 C C . MET A 1 116 ? 2.636 -0.528 -17.614 1.00 86.62 116 MET A C 1
ATOM 937 O O . MET A 1 116 ? 1.753 -1.258 -18.067 1.00 86.62 116 MET A O 1
ATOM 941 N N . ARG A 1 117 ? 3.192 -0.719 -16.415 1.00 82.94 117 ARG A N 1
ATOM 942 C CA . ARG A 1 117 ? 2.613 -1.652 -15.452 1.00 82.94 117 ARG A CA 1
ATOM 943 C C . ARG A 1 117 ? 1.301 -1.058 -14.980 1.00 82.94 117 ARG A C 1
ATOM 945 O O . ARG A 1 117 ? 1.291 0.076 -14.503 1.00 82.94 117 ARG A O 1
ATOM 952 N N . GLN A 1 118 ? 0.223 -1.823 -15.092 1.00 80.25 118 GLN A N 1
ATOM 953 C CA . GLN A 1 118 ? -0.942 -1.531 -14.277 1.00 80.25 118 GLN A CA 1
ATOM 954 C C . GLN A 1 118 ? -0.520 -1.705 -12.815 1.00 80.25 118 GLN A C 1
ATOM 956 O O . GLN A 1 118 ? 0.139 -2.704 -12.502 1.00 80.25 118 GLN A O 1
ATOM 961 N N . PRO A 1 119 ? -0.804 -0.728 -11.940 1.00 73.31 119 PRO A N 1
ATOM 962 C CA . PRO A 1 119 ? -0.619 -0.930 -10.517 1.00 73.31 119 PRO A CA 1
ATOM 963 C C . PRO A 1 119 ? -1.401 -2.183 -10.129 1.00 73.31 119 PRO A C 1
ATOM 965 O O . PRO A 1 119 ? -2.599 -2.265 -10.389 1.00 73.31 119 PRO A O 1
ATOM 968 N N . LEU A 1 120 ? -0.716 -3.171 -9.553 1.00 76.38 120 LEU A N 1
ATOM 969 C CA . LEU A 1 120 ? -1.419 -4.184 -8.778 1.00 76.38 120 LEU A CA 1
ATOM 970 C C . LEU A 1 120 ? -2.136 -3.431 -7.654 1.00 76.38 120 LEU A C 1
ATOM 972 O O . LEU A 1 120 ? -1.544 -2.496 -7.102 1.00 76.38 120 LEU A O 1
ATOM 976 N N . GLU A 1 121 ? -3.388 -3.805 -7.378 1.00 73.25 121 GLU A N 1
ATOM 977 C CA . GLU A 1 121 ? -4.177 -3.327 -6.234 1.00 73.25 121 GLU A CA 1
ATOM 978 C C . GLU A 1 121 ? -3.239 -3.033 -5.050 1.00 73.25 121 GLU A C 1
ATOM 980 O O . GLU A 1 121 ? -2.491 -3.925 -4.624 1.00 73.25 121 GLU A O 1
ATOM 985 N N . PRO A 1 122 ? -3.148 -1.774 -4.586 1.00 66.88 122 PRO A N 1
ATOM 986 C CA . PRO A 1 122 ? -2.100 -1.402 -3.658 1.00 66.88 122 PRO A CA 1
ATOM 987 C C . PRO A 1 122 ? -2.327 -2.067 -2.298 1.00 66.88 122 PRO A C 1
ATOM 989 O O . PRO A 1 122 ? -3.174 -1.656 -1.509 1.00 66.88 122 PRO A O 1
ATOM 992 N N . GLY A 1 123 ? -1.472 -3.042 -1.996 1.00 79.50 123 GLY A N 1
ATOM 993 C CA . GLY A 1 123 ? -1.282 -3.583 -0.656 1.00 79.50 123 GLY A CA 1
ATOM 994 C C . GLY A 1 123 ? -1.973 -4.918 -0.394 1.00 79.50 123 GLY A C 1
ATOM 995 O O . GLY A 1 123 ? -2.617 -5.518 -1.247 1.00 79.50 123 GLY A O 1
ATOM 996 N N . ARG A 1 124 ? -1.775 -5.414 0.829 1.00 81.31 124 ARG A N 1
ATOM 997 C CA . ARG A 1 124 ? -2.423 -6.633 1.315 1.00 81.31 124 ARG A CA 1
ATOM 998 C C . ARG A 1 124 ? -3.929 -6.365 1.474 1.00 81.31 124 ARG A C 1
ATOM 1000 O O . ARG A 1 124 ? -4.262 -5.345 2.089 1.00 81.31 124 ARG A O 1
ATOM 1007 N N . PRO A 1 125 ? -4.814 -7.265 0.996 1.00 84.31 125 PRO A N 1
ATOM 1008 C CA . PRO A 1 125 ? -6.243 -7.180 1.273 1.00 84.31 125 PRO A CA 1
ATOM 1009 C C . PRO A 1 125 ? -6.490 -6.994 2.769 1.00 84.31 125 PRO A C 1
ATOM 1011 O O . PRO A 1 125 ? -5.789 -7.576 3.605 1.00 84.31 125 PRO A O 1
ATOM 1014 N N . ARG A 1 126 ? -7.444 -6.130 3.110 1.00 89.19 126 ARG A N 1
ATOM 1015 C CA . ARG A 1 126 ? -7.787 -5.870 4.509 1.00 89.19 126 ARG A CA 1
ATOM 1016 C C . ARG A 1 126 ? -8.531 -7.074 5.076 1.00 89.19 126 ARG A C 1
ATOM 1018 O O . ARG A 1 126 ? -9.202 -7.784 4.340 1.00 89.19 126 ARG A O 1
ATOM 1025 N N . VAL A 1 127 ? -8.377 -7.282 6.382 1.00 90.69 127 VAL A N 1
ATOM 1026 C CA . VAL A 1 127 ? -9.044 -8.379 7.094 1.00 90.69 127 VAL A CA 1
ATOM 1027 C C . VAL A 1 127 ? -10.558 -8.162 7.128 1.00 90.69 127 VAL A C 1
ATOM 1029 O O . VAL A 1 127 ? -11.290 -9.117 6.933 1.00 90.69 127 VAL A O 1
ATOM 1032 N N . LEU A 1 128 ? -11.001 -6.913 7.323 1.00 92.38 128 LEU A N 1
ATOM 1033 C CA . LEU A 1 128 ? -12.418 -6.552 7.331 1.00 92.38 128 LEU A CA 1
ATOM 1034 C C . LEU A 1 128 ? -12.914 -6.165 5.933 1.00 92.38 128 LEU A C 1
ATOM 1036 O O . LEU A 1 128 ? -12.282 -5.346 5.249 1.00 92.38 128 LEU A O 1
ATOM 1040 N N . ASN A 1 129 ? -14.060 -6.722 5.548 1.00 93.69 129 ASN A N 1
ATOM 1041 C CA . ASN A 1 129 ? -14.782 -6.407 4.317 1.00 93.69 129 ASN A CA 1
ATOM 1042 C C . ASN A 1 129 ? -15.582 -5.094 4.452 1.00 93.69 129 ASN A C 1
ATOM 1044 O O . ASN A 1 129 ? -15.858 -4.636 5.556 1.00 93.69 129 ASN A O 1
ATOM 1048 N N . SER A 1 130 ? -15.988 -4.472 3.341 1.00 93.38 130 SER A N 1
ATOM 1049 C CA . SER A 1 130 ? -16.753 -3.216 3.359 1.00 93.38 130 SER A CA 1
ATOM 1050 C C . SER A 1 130 ? -18.065 -3.327 4.142 1.00 93.38 130 SER A C 1
ATOM 1052 O O . SER A 1 130 ? -18.346 -2.443 4.943 1.00 93.38 130 SER A O 1
ATOM 1054 N N . LEU A 1 131 ? -18.800 -4.434 3.982 1.00 95.62 131 LEU A N 1
ATOM 1055 C CA . LEU A 1 131 ? -20.062 -4.692 4.690 1.00 95.62 131 LEU A CA 1
ATOM 1056 C C . LEU A 1 131 ? -19.874 -4.820 6.207 1.00 95.62 131 LEU A C 1
ATOM 1058 O O . LEU A 1 131 ? -20.665 -4.295 6.983 1.00 95.62 131 LEU A O 1
ATOM 1062 N N . GLU A 1 132 ? -18.800 -5.481 6.639 1.00 95.50 132 GLU A N 1
ATOM 1063 C CA . GLU A 1 132 ? -18.467 -5.612 8.062 1.00 95.50 132 GLU A CA 1
ATOM 1064 C C . GLU A 1 132 ? -18.125 -4.247 8.668 1.00 95.50 132 GLU A C 1
ATOM 1066 O O . GLU A 1 132 ? -18.475 -3.961 9.810 1.00 95.50 132 GLU A O 1
ATOM 1071 N N . VAL A 1 133 ? -17.469 -3.377 7.892 1.00 95.62 133 VAL A N 1
ATOM 1072 C CA . VAL A 1 133 ? -17.164 -2.009 8.321 1.00 95.62 133 VAL A CA 1
ATOM 1073 C C . VAL A 1 133 ? -18.425 -1.155 8.418 1.00 95.62 133 VAL A C 1
ATOM 1075 O O . VAL A 1 133 ? -18.595 -0.479 9.425 1.00 95.62 133 VAL A O 1
ATOM 1078 N N . GLU A 1 134 ? -19.320 -1.212 7.433 1.00 96.56 134 GLU A N 1
ATOM 1079 C CA . GLU A 1 134 ? -20.613 -0.507 7.479 1.00 96.56 134 GLU A CA 1
ATOM 1080 C C . GLU A 1 134 ? -21.472 -0.984 8.658 1.00 96.56 134 GLU A C 1
ATOM 1082 O O . GLU A 1 134 ? -22.109 -0.187 9.346 1.00 96.56 134 GLU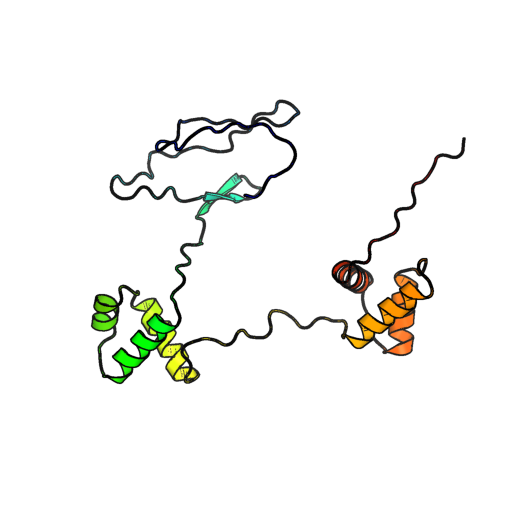 A O 1
ATOM 1087 N N . TYR A 1 135 ? -21.431 -2.282 8.962 1.00 96.56 135 TYR A N 1
ATOM 1088 C CA . TYR A 1 135 ? -22.095 -2.823 10.140 1.00 96.56 135 TYR A CA 1
ATOM 1089 C C . TYR A 1 135 ? -21.527 -2.239 11.442 1.00 96.56 135 TYR A C 1
ATOM 1091 O O . TYR A 1 135 ? -22.294 -1.782 12.291 1.00 96.56 135 TYR A O 1
ATOM 1099 N N . LEU A 1 136 ? -20.198 -2.187 11.591 1.00 95.62 136 LEU A N 1
ATOM 1100 C CA . LEU A 1 136 ? -19.560 -1.546 12.746 1.00 95.62 136 LEU A CA 1
ATOM 1101 C C . LEU A 1 136 ? -19.953 -0.068 12.883 1.00 95.62 136 LEU A C 1
ATOM 1103 O O . LEU A 1 136 ? -20.205 0.389 13.997 1.00 95.62 136 LEU A O 1
ATOM 1107 N N . GLU A 1 137 ? -20.009 0.665 11.770 1.00 95.69 137 GLU A N 1
ATOM 1108 C CA . GLU A 1 137 ? -20.440 2.068 11.739 1.00 95.69 137 GLU A CA 1
ATOM 1109 C C . GLU A 1 137 ? -21.879 2.194 12.266 1.00 95.69 137 GLU A C 1
ATOM 1111 O O . GLU A 1 137 ? -22.124 2.969 13.192 1.00 95.69 137 GLU A O 1
ATOM 1116 N N . SER A 1 138 ? -22.796 1.339 11.797 1.00 96.25 138 SER A N 1
ATOM 1117 C CA . SER A 1 138 ? -24.194 1.337 12.250 1.00 96.25 138 SER A CA 1
ATOM 1118 C C . SER A 1 138 ? -24.354 1.057 13.752 1.00 96.25 138 SER A C 1
ATOM 1120 O O . SER A 1 138 ? -25.202 1.659 14.413 1.00 96.25 138 SER A O 1
ATOM 1122 N N . LEU A 1 139 ? -23.518 0.183 14.328 1.00 95.56 139 LEU A N 1
ATOM 1123 C CA . LEU A 1 139 ? -23.549 -0.112 15.764 1.00 95.56 139 LEU A CA 1
ATOM 1124 C C . LEU A 1 139 ? -23.105 1.089 16.602 1.00 95.56 139 LEU A C 1
ATOM 1126 O O . LEU A 1 139 ? -23.693 1.358 17.649 1.00 95.56 139 LEU A O 1
ATOM 1130 N N . ILE A 1 140 ? -22.085 1.813 16.142 1.00 94.81 140 ILE A N 1
ATOM 1131 C CA . ILE A 1 140 ? -21.575 3.007 16.824 1.00 94.81 140 ILE A CA 1
ATOM 1132 C C . ILE A 1 140 ? -22.582 4.155 16.721 1.00 94.81 140 ILE A C 1
ATOM 1134 O O . ILE A 1 140 ? -22.784 4.873 17.698 1.00 94.81 140 ILE A O 1
ATOM 1138 N N . GLU A 1 141 ? -23.245 4.309 15.574 1.00 93.88 141 GLU A N 1
ATOM 1139 C CA . GLU A 1 141 ? -24.304 5.308 15.390 1.00 93.88 141 GLU A CA 1
ATOM 1140 C C . GLU A 1 141 ? -25.495 5.066 16.323 1.00 93.88 141 GLU A C 1
ATOM 1142 O O . GLU A 1 141 ? -26.035 6.010 16.899 1.00 93.88 141 GLU A O 1
ATOM 1147 N N . GLN A 1 142 ? -25.880 3.803 16.525 1.00 95.31 142 GLN A N 1
ATOM 1148 C CA . GLN A 1 142 ? -26.949 3.441 17.458 1.00 95.31 142 GLN A CA 1
ATOM 1149 C C . GLN A 1 142 ? -26.514 3.557 18.925 1.00 95.31 142 GLN A C 1
ATOM 1151 O O . GLN A 1 142 ? -27.315 3.931 19.784 1.00 95.31 142 GLN A O 1
ATOM 1156 N N . ARG A 1 143 ? -25.264 3.193 19.234 1.00 93.56 143 ARG A N 1
ATOM 1157 C CA . ARG A 1 143 ? -24.720 3.124 20.597 1.00 93.56 143 ARG A CA 1
ATOM 1158 C C . ARG A 1 143 ? -23.274 3.645 20.624 1.00 93.56 143 ARG A C 1
ATOM 1160 O O . ARG A 1 143 ? -22.340 2.848 20.554 1.00 93.56 143 ARG A O 1
ATOM 1167 N N . PRO A 1 144 ? -23.057 4.960 20.806 1.00 90.19 144 PRO A N 1
ATOM 1168 C CA . PRO A 1 144 ? -21.717 5.552 20.730 1.00 90.19 144 PRO A CA 1
ATOM 1169 C C . PRO A 1 144 ? -20.783 5.149 21.882 1.00 90.19 144 PRO A C 1
ATOM 1171 O O . PRO A 1 144 ? -19.567 5.261 21.744 1.00 90.19 144 PRO A O 1
ATOM 1174 N N . ASP A 1 145 ? -21.323 4.667 23.006 1.00 89.56 145 ASP A N 1
ATOM 1175 C CA . ASP A 1 145 ? -20.543 4.184 24.155 1.00 89.56 145 ASP A CA 1
ATOM 1176 C C . ASP A 1 145 ? -20.248 2.662 24.087 1.00 89.56 145 ASP A C 1
ATOM 1178 O O . ASP A 1 145 ? -19.890 2.057 25.096 1.00 89.56 145 ASP A O 1
ATOM 1182 N N . ILE A 1 146 ? -20.401 2.023 22.916 1.00 92.75 146 ILE A N 1
ATOM 1183 C CA . ILE A 1 146 ? -20.096 0.595 22.718 1.00 92.75 146 ILE A CA 1
ATOM 1184 C C . ILE A 1 146 ? -18.592 0.307 22.844 1.00 92.75 146 ILE A C 1
ATOM 1186 O O . ILE A 1 146 ? -17.744 1.010 22.282 1.00 92.75 146 ILE A O 1
ATOM 1190 N N . TYR A 1 147 ? -18.238 -0.755 23.570 1.00 92.44 147 TYR A N 1
ATOM 1191 C CA . TYR A 1 147 ? -16.841 -1.150 23.742 1.00 92.44 147 TYR A CA 1
ATOM 1192 C C . TYR A 1 147 ? -16.314 -1.922 22.527 1.00 92.44 147 TYR A C 1
ATOM 1194 O O . TYR A 1 147 ? -17.038 -2.639 21.840 1.00 92.44 147 TYR A O 1
ATOM 1202 N N . VAL A 1 148 ? -14.999 -1.849 22.288 1.00 93.44 148 VAL A N 1
ATOM 1203 C CA . VAL A 1 148 ? -14.354 -2.581 21.178 1.00 93.44 148 VAL A CA 1
ATOM 1204 C C . VAL A 1 148 ? -14.552 -4.095 21.306 1.00 93.44 148 VAL A C 1
ATOM 1206 O O . VAL A 1 148 ? -14.745 -4.765 20.299 1.00 93.44 148 VAL A O 1
ATOM 1209 N N . THR A 1 149 ? -14.561 -4.632 22.525 1.00 94.25 149 THR A N 1
ATOM 1210 C CA . THR A 1 149 ? -14.820 -6.056 22.787 1.00 94.25 149 THR A CA 1
ATOM 1211 C C . THR A 1 149 ? -16.247 -6.466 22.424 1.00 94.25 149 THR A C 1
ATOM 1213 O O . THR A 1 149 ? -16.462 -7.553 21.895 1.00 94.25 149 THR A O 1
ATOM 1216 N N . GLU A 1 150 ? -17.228 -5.589 22.644 1.00 95.50 150 GLU A N 1
ATOM 1217 C CA . GLU A 1 150 ? -18.615 -5.821 22.229 1.00 95.50 150 GLU A CA 1
ATOM 1218 C C . GLU A 1 150 ? -18.743 -5.788 20.704 1.00 95.50 150 GLU A C 1
ATOM 1220 O O . GLU A 1 150 ? -19.430 -6.632 20.134 1.00 95.50 150 GLU A O 1
ATOM 1225 N N . LEU A 1 151 ? -18.023 -4.881 20.034 1.00 94.88 151 LEU A N 1
ATOM 1226 C CA . LEU A 1 151 ? -17.946 -4.840 18.570 1.00 94.88 151 LEU A CA 1
ATOM 1227 C C . LEU A 1 151 ? -17.313 -6.114 17.987 1.00 94.88 151 LEU A C 1
ATOM 1229 O O . LEU A 1 151 ? -17.800 -6.625 16.981 1.00 94.88 151 LEU A O 1
ATOM 1233 N N . GLN A 1 152 ? -16.262 -6.651 18.620 1.00 96.25 152 GLN A N 1
ATOM 1234 C CA . GLN A 1 152 ? -15.671 -7.940 18.228 1.00 96.25 152 GLN A CA 1
ATOM 1235 C C . GLN A 1 152 ? -16.698 -9.068 18.332 1.00 96.25 152 GLN A C 1
ATOM 1237 O O . GLN A 1 152 ? -16.882 -9.823 17.379 1.00 96.25 152 GLN A O 1
ATOM 1242 N N . ASN A 1 153 ? -17.401 -9.151 19.464 1.00 95.81 153 ASN A N 1
ATOM 1243 C CA . ASN A 1 153 ? -18.426 -10.169 19.676 1.00 95.81 153 ASN A CA 1
ATOM 1244 C C . ASN A 1 153 ? -19.577 -10.027 18.673 1.00 95.81 153 ASN A C 1
ATOM 1246 O O . ASN A 1 153 ? -20.030 -11.025 18.122 1.00 95.81 153 ASN A O 1
ATOM 1250 N N . ALA A 1 154 ? -20.023 -8.801 18.390 1.00 95.56 154 ALA A N 1
ATOM 1251 C CA . ALA A 1 154 ? -21.079 -8.546 17.417 1.00 95.56 154 ALA A CA 1
ATOM 1252 C C . ALA A 1 154 ? -20.674 -8.989 16.003 1.00 95.56 154 ALA A C 1
ATOM 1254 O O . ALA A 1 154 ? -21.467 -9.642 15.323 1.00 95.56 154 ALA A O 1
ATOM 1255 N N . LEU A 1 155 ? -19.437 -8.703 15.577 1.00 96.00 155 LEU A N 1
ATOM 1256 C CA . LEU A 1 155 ? -18.900 -9.171 14.293 1.00 96.00 155 LEU A CA 1
ATOM 1257 C C . LEU A 1 155 ? -18.794 -10.693 14.221 1.00 96.00 155 LEU A C 1
ATOM 1259 O O . LEU A 1 155 ? -19.163 -11.289 13.210 1.00 96.00 155 LEU A O 1
ATOM 1263 N N . PHE A 1 156 ? -18.329 -11.327 15.294 1.00 96.06 156 PHE A N 1
ATOM 1264 C CA . PHE A 1 156 ? -18.233 -12.778 15.349 1.00 96.06 156 PHE A CA 1
ATOM 1265 C C . PHE A 1 156 ? -19.617 -13.436 15.264 1.00 96.06 156 PHE A C 1
ATOM 1267 O O . PHE A 1 156 ? -19.806 -14.378 14.502 1.00 96.06 156 PHE A O 1
ATOM 1274 N N . VAL A 1 157 ? -20.610 -12.909 15.982 1.00 96.75 157 VAL A N 1
ATOM 1275 C CA . VAL A 1 157 ? -21.976 -13.456 15.985 1.00 96.75 157 VAL A CA 1
ATOM 1276 C C . VAL A 1 157 ? -22.680 -13.273 14.636 1.00 96.75 157 VAL A C 1
ATOM 1278 O O . VAL A 1 157 ? -23.422 -14.156 14.217 1.00 96.75 157 VAL A O 1
ATOM 1281 N N . THR A 1 158 ? -22.469 -12.146 13.953 1.00 95.69 158 THR A N 1
ATOM 1282 C CA . THR A 1 158 ? -23.186 -11.825 12.704 1.00 95.69 158 THR A CA 1
ATOM 1283 C C . THR A 1 158 ? -22.496 -12.337 11.443 1.00 95.69 158 THR A C 1
ATOM 1285 O O . THR A 1 158 ? -23.173 -12.842 10.550 1.00 95.69 158 THR A O 1
ATOM 1288 N N . TYR A 1 159 ? -21.168 -12.233 11.371 1.00 94.19 159 TYR A N 1
ATOM 1289 C CA . TYR A 1 159 ? -20.380 -12.574 10.181 1.00 94.19 159 TYR A CA 1
ATOM 1290 C C . TYR A 1 159 ? -19.425 -13.757 10.395 1.00 94.19 159 TYR A C 1
ATOM 1292 O O . TYR A 1 159 ? -18.812 -14.219 9.436 1.00 94.19 159 TYR A O 1
ATOM 1300 N N . GLY A 1 160 ? -19.264 -14.256 11.626 1.00 94.44 160 GLY A N 1
ATOM 1301 C CA . GLY A 1 160 ? -18.266 -15.287 11.940 1.00 94.44 160 GLY A CA 1
ATOM 1302 C C . GLY A 1 160 ? -16.822 -14.781 11.865 1.00 94.44 160 GLY A C 1
ATOM 1303 O O . GLY A 1 160 ? -15.889 -15.583 11.845 1.00 94.44 160 GLY A O 1
ATOM 1304 N N . ALA A 1 161 ? -16.622 -13.461 11.793 1.00 91.56 161 ALA A N 1
ATOM 1305 C CA . ALA A 1 161 ? -15.314 -12.849 11.612 1.00 91.56 161 ALA A CA 1
ATOM 1306 C C . ALA A 1 161 ? -14.607 -12.657 12.962 1.00 91.56 161 ALA A C 1
ATOM 1308 O O . ALA A 1 161 ? -14.959 -11.777 13.749 1.00 91.56 161 ALA A O 1
ATOM 1309 N N . GLU A 1 162 ? -13.578 -13.464 13.221 1.00 93.75 162 GLU A N 1
ATOM 1310 C CA . GLU A 1 162 ? -12.711 -13.295 14.386 1.00 93.75 162 GLU A CA 1
ATOM 1311 C C . GLU A 1 162 ? -11.607 -12.276 14.071 1.00 93.75 162 GLU A C 1
ATOM 1313 O O . GLU A 1 162 ? -10.669 -12.537 13.313 1.00 93.75 162 GLU A O 1
ATOM 1318 N N . VAL A 1 163 ? -11.738 -11.074 14.633 1.00 94.25 163 VAL A N 1
ATOM 1319 C CA . VAL A 1 163 ? -10.801 -9.966 14.412 1.00 94.25 163 VAL A CA 1
ATOM 1320 C C . VAL A 1 163 ? -10.248 -9.423 15.715 1.00 94.25 163 VAL A C 1
ATOM 1322 O O . VAL A 1 163 ? -10.953 -9.303 16.714 1.00 94.25 163 VAL A O 1
ATOM 1325 N N . ASP A 1 164 ? -8.975 -9.036 15.691 1.00 95.44 164 ASP A N 1
ATOM 1326 C CA . ASP A 1 164 ? -8.316 -8.416 16.837 1.00 95.44 164 ASP A CA 1
ATOM 1327 C C . ASP A 1 164 ? -8.824 -6.982 17.090 1.00 95.44 164 ASP A C 1
ATOM 1329 O O . ASP A 1 164 ? -9.121 -6.226 16.156 1.00 95.44 164 ASP A O 1
ATOM 1333 N N . ALA A 1 165 ? -8.846 -6.567 18.358 1.00 93.44 165 ALA A N 1
ATOM 1334 C CA . ALA A 1 165 ? -9.311 -5.247 18.783 1.00 93.44 165 ALA A CA 1
ATOM 1335 C C . ALA A 1 165 ? -8.532 -4.100 18.114 1.00 93.44 165 ALA A C 1
ATOM 1337 O O . ALA A 1 165 ? -9.092 -3.031 17.834 1.00 93.44 165 ALA A O 1
ATOM 1338 N N . SER A 1 166 ? -7.243 -4.307 17.818 1.00 93.69 166 SER A N 1
ATOM 1339 C CA . SER A 1 166 ? -6.433 -3.329 17.088 1.00 93.69 166 SER A CA 1
ATOM 1340 C C . SER A 1 166 ? -6.877 -3.185 15.630 1.00 93.69 166 SER A C 1
ATOM 1342 O O . SER A 1 166 ? -6.862 -2.070 15.107 1.00 93.69 166 SER A O 1
ATOM 1344 N N . THR A 1 167 ? -7.352 -4.266 14.999 1.00 94.38 167 THR A N 1
ATOM 1345 C CA . THR A 1 167 ? -7.873 -4.254 13.622 1.00 94.38 167 THR A CA 1
ATOM 1346 C C . THR A 1 167 ? -9.151 -3.430 13.543 1.00 94.38 167 THR A C 1
ATOM 1348 O O . THR A 1 167 ? -9.259 -2.557 12.679 1.00 94.38 167 THR A O 1
ATOM 1351 N N . ILE A 1 168 ? -10.079 -3.627 14.484 1.00 93.94 168 ILE A N 1
ATOM 1352 C CA . ILE A 1 168 ? -11.295 -2.807 14.590 1.00 93.94 168 ILE A CA 1
ATOM 1353 C C . ILE A 1 168 ? -10.923 -1.344 14.845 1.00 93.94 168 ILE A C 1
ATOM 1355 O O . ILE A 1 168 ? -11.349 -0.459 14.106 1.00 93.94 168 ILE A O 1
ATOM 1359 N N . THR A 1 169 ? -10.055 -1.079 15.827 1.00 93.62 169 THR A N 1
ATOM 1360 C CA . THR A 1 169 ? -9.666 0.295 16.189 1.00 93.62 169 THR A CA 1
ATOM 1361 C C . THR A 1 169 ? -9.009 1.035 15.016 1.00 93.62 169 THR A C 1
ATOM 1363 O O . THR A 1 169 ? -9.354 2.183 14.743 1.00 93.62 169 THR A O 1
ATOM 1366 N N . GLN A 1 170 ? -8.086 0.397 14.288 1.00 93.81 170 GLN A N 1
ATOM 1367 C CA . GLN A 1 170 ? -7.452 0.998 13.109 1.00 93.81 170 GLN A CA 1
ATOM 1368 C C . GLN A 1 170 ? -8.448 1.231 11.972 1.00 93.81 170 GLN A C 1
ATOM 1370 O O . GLN A 1 170 ? -8.325 2.213 11.239 1.00 93.81 170 GLN A O 1
ATOM 1375 N N . THR A 1 171 ? -9.416 0.330 11.811 1.00 94.19 171 THR A N 1
ATOM 1376 C CA . THR A 1 171 ? -10.442 0.443 10.773 1.00 94.19 171 THR A CA 1
ATOM 1377 C C . THR A 1 171 ? -11.368 1.621 11.055 1.00 94.19 171 THR A C 1
ATOM 1379 O O . THR A 1 171 ? -11.541 2.468 10.182 1.00 94.19 171 THR A O 1
ATOM 1382 N N . LEU A 1 172 ? -11.841 1.754 12.294 1.00 93.25 172 LEU A N 1
ATOM 1383 C CA . LEU A 1 172 ? -12.650 2.887 12.746 1.00 93.25 172 LEU A CA 1
ATOM 1384 C C . LEU A 1 172 ? -11.890 4.218 12.667 1.00 93.25 172 LEU A C 1
ATOM 1386 O O . LEU A 1 172 ? -12.427 5.208 12.177 1.00 93.25 172 LEU A O 1
ATOM 1390 N N . TYR A 1 173 ? -10.609 4.238 13.051 1.00 93.38 173 TYR A N 1
ATOM 1391 C CA . TYR A 1 173 ? -9.771 5.435 12.935 1.00 93.38 173 TYR A CA 1
ATOM 1392 C C . TYR A 1 173 ? -9.640 5.920 11.482 1.00 93.38 173 TYR A C 1
ATOM 1394 O O . TYR A 1 173 ? -9.742 7.113 11.209 1.00 93.38 173 TYR A O 1
ATOM 1402 N N . ARG A 1 174 ? -9.474 5.000 10.522 1.00 91.31 174 ARG A N 1
ATOM 1403 C CA . ARG A 1 174 ? -9.434 5.331 9.083 1.00 91.31 174 ARG A CA 1
ATOM 1404 C C . ARG A 1 174 ? -10.766 5.861 8.551 1.00 91.31 174 ARG A C 1
ATOM 1406 O O . ARG A 1 174 ? -10.757 6.585 7.562 1.00 91.31 174 ARG A O 1
ATOM 1413 N N . ARG A 1 175 ? -11.877 5.494 9.192 1.00 90.56 175 ARG A N 1
ATOM 1414 C CA . ARG A 1 175 ? -13.228 5.999 8.908 1.00 90.56 175 ARG A CA 1
ATOM 1415 C C . ARG A 1 175 ? -13.544 7.319 9.622 1.00 90.56 175 ARG A C 1
ATOM 1417 O O . ARG A 1 175 ? -14.599 7.889 9.394 1.00 90.56 175 ARG A O 1
ATOM 1424 N N . GLY A 1 176 ? -12.618 7.837 10.432 1.00 92.06 176 GLY A N 1
ATOM 1425 C CA . GLY A 1 176 ? -12.750 9.129 11.110 1.00 92.06 176 GLY A CA 1
ATOM 1426 C C . GLY A 1 176 ? -13.289 9.052 12.539 1.00 92.06 176 GLY A C 1
ATOM 1427 O O . GLY A 1 176 ? -13.421 10.087 13.189 1.00 92.06 176 GLY A O 1
ATOM 1428 N N . PHE A 1 177 ? -13.546 7.856 13.073 1.00 88.88 177 PHE A N 1
ATOM 1429 C CA . PHE A 1 177 ? -13.964 7.709 14.465 1.00 88.88 177 PHE A CA 1
ATOM 1430 C C . PHE A 1 177 ? -12.774 7.904 15.404 1.00 88.88 177 PHE A C 1
ATOM 1432 O O . PHE A 1 177 ? -11.697 7.323 15.232 1.00 88.88 177 PHE A O 1
ATOM 1439 N N . THR A 1 178 ? -12.979 8.715 16.436 1.00 82.25 178 THR A N 1
ATOM 1440 C CA . THR A 1 178 ? -11.986 8.955 17.483 1.00 82.25 178 THR A CA 1
ATOM 1441 C C . THR A 1 178 ? -12.497 8.415 18.807 1.00 82.25 178 THR A C 1
ATOM 1443 O O . THR A 1 178 ? -13.696 8.388 19.071 1.00 82.25 178 THR A O 1
ATOM 1446 N N . ARG A 1 179 ? -11.578 7.936 19.649 1.00 75.38 179 ARG A N 1
ATOM 1447 C CA . ARG A 1 179 ? -11.940 7.464 20.984 1.00 75.38 179 ARG A CA 1
ATOM 1448 C C . ARG A 1 179 ? -12.321 8.651 21.860 1.00 75.38 179 ARG A C 1
ATOM 1450 O O . ARG A 1 179 ? -11.548 9.604 21.976 1.00 75.38 179 ARG A O 1
ATOM 1457 N N . LYS A 1 180 ? -13.463 8.541 22.535 1.00 71.69 180 LYS A N 1
ATOM 1458 C CA . LYS A 1 180 ? -13.836 9.432 23.634 1.00 71.69 180 LYS A CA 1
ATOM 1459 C C . LYS A 1 180 ? -12.766 9.330 24.721 1.00 71.69 180 LYS A C 1
ATOM 1461 O O . LYS A 1 180 ? -12.456 8.239 25.198 1.00 71.69 180 LYS A O 1
ATOM 1466 N N . LYS A 1 181 ? -12.161 10.463 25.076 1.00 73.56 181 LYS A N 1
ATOM 1467 C CA . LYS A 1 181 ? -11.248 10.554 26.217 1.00 73.56 181 LYS A CA 1
ATOM 1468 C C . LYS A 1 181 ? -12.083 10.903 27.436 1.00 73.56 181 LYS A C 1
ATOM 1470 O O . LYS A 1 181 ? -12.678 11.977 27.471 1.00 73.56 181 LYS A O 1
ATOM 1475 N N . VAL A 1 182 ? -12.139 9.999 28.406 1.00 72.44 182 VAL A N 1
ATOM 1476 C CA . VAL A 1 182 ? -12.676 10.329 29.725 1.00 72.44 182 VAL A CA 1
ATOM 1477 C C . VAL A 1 182 ? -11.676 11.292 30.358 1.00 72.44 182 VAL A C 1
ATOM 1479 O O . VAL A 1 182 ? -10.502 10.959 30.505 1.00 72.44 182 VAL A O 1
ATOM 1482 N N . GLN A 1 183 ? -12.105 12.527 30.606 1.00 71.75 183 GLN A N 1
ATOM 1483 C CA . GLN A 1 183 ? -11.345 13.434 31.451 1.00 71.75 183 GLN A CA 1
ATOM 1484 C C . GLN A 1 183 ? -11.724 13.081 32.881 1.00 71.75 183 GLN A C 1
ATOM 1486 O O . GLN A 1 183 ? -12.857 13.328 33.288 1.00 71.75 183 GLN A O 1
ATOM 1491 N N . ASP A 1 184 ? -10.803 12.456 33.609 1.00 71.00 184 ASP A N 1
ATOM 1492 C CA . ASP A 1 184 ? -10.972 12.240 35.041 1.00 71.00 184 ASP A CA 1
ATOM 1493 C C . ASP A 1 184 ? -10.914 13.612 35.715 1.00 71.00 184 ASP A C 1
ATOM 1495 O O . ASP A 1 184 ? -9.843 14.180 35.928 1.00 71.00 184 ASP A O 1
ATOM 1499 N N . ILE A 1 185 ? -12.084 14.195 35.974 1.00 73.44 185 ILE A N 1
ATOM 1500 C CA . ILE A 1 185 ? -12.194 15.397 36.795 1.00 73.44 185 ILE A CA 1
ATOM 1501 C C . ILE A 1 185 ? -12.013 14.924 38.242 1.00 73.44 185 ILE A C 1
ATOM 1503 O O . ILE A 1 185 ? -12.798 14.082 38.689 1.00 73.44 185 ILE A O 1
ATOM 1507 N N . PRO A 1 186 ? -11.001 15.414 38.981 1.00 66.06 186 PRO A N 1
ATOM 1508 C CA . PRO A 1 186 ? -10.848 15.074 40.386 1.00 66.06 186 PRO A CA 1
ATOM 1509 C C . PRO A 1 186 ? -12.101 15.521 41.138 1.00 66.06 186 PRO A C 1
ATOM 1511 O O . PRO A 1 186 ? -12.457 16.700 41.106 1.00 66.06 186 PRO A O 1
ATOM 1514 N N . ILE A 1 187 ? -12.781 14.579 41.786 1.00 74.62 187 ILE A N 1
ATOM 1515 C CA . ILE A 1 187 ? -13.884 14.888 42.695 1.00 74.62 187 ILE A CA 1
ATOM 1516 C C . ILE A 1 187 ? -13.252 15.569 43.917 1.00 74.62 187 ILE A C 1
ATOM 1518 O O . ILE A 1 187 ? -12.372 14.978 44.547 1.00 74.62 187 ILE A O 1
ATOM 1522 N N . GLN A 1 188 ? -13.634 16.823 44.176 1.00 65.75 188 GLN A N 1
ATOM 1523 C CA . GLN A 1 188 ? -13.194 17.607 45.339 1.00 65.75 188 GLN A CA 1
ATOM 1524 C C . GLN A 1 188 ? -14.007 17.266 46.585 1.00 65.75 188 GLN A C 1
ATOM 1526 O O . GLN A 1 188 ? -15.230 17.042 46.439 1.00 65.75 188 GLN A O 1
#

Secondary structure (DSSP, 8-state):
--PPSS------S--SSPPS--EEEPTT--EEE-----GGG--TT------EEE-TT-PEEE------PPPHHHHHHHHHHHHTT--HHHHHHHH---HHHHHHHHHHHHHHS-SSPPPP-SSSPPSS-HHHHHHHHHHHHH-TT--HHHHHHHHHHHH-----HHHHHHHHHHTT--------PPP-